Protein AF-A0A9P7QE46-F1 (afdb_monomer)

pLDDT: mean 83.98, std 10.81, range [43.94, 95.19]

Structure (mmCIF, N/CA/C/O backbone):
data_AF-A0A9P7QE46-F1
#
_entry.id   AF-A0A9P7QE46-F1
#
loop_
_atom_site.group_PDB
_atom_site.id
_atom_site.type_symbol
_atom_site.label_atom_id
_atom_site.label_alt_id
_atom_site.label_comp_id
_atom_site.label_asym_id
_atom_site.label_entity_id
_atom_site.label_seq_id
_atom_site.pdbx_PDB_ins_code
_atom_site.Cartn_x
_atom_site.Cartn_y
_atom_site.Cartn_z
_atom_site.occupancy
_atom_site.B_iso_or_equiv
_atom_site.auth_seq_id
_atom_site.auth_comp_id
_atom_site.auth_asym_id
_atom_site.auth_atom_id
_atom_site.pdbx_PDB_model_num
ATOM 1 N N . MET A 1 1 ? -11.532 -8.514 -9.002 1.00 81.81 1 MET A N 1
ATOM 2 C CA . MET A 1 1 ? -12.460 -8.693 -7.857 1.00 81.81 1 MET A CA 1
ATOM 3 C C . MET A 1 1 ? -13.743 -7.917 -8.138 1.00 81.81 1 MET A C 1
ATOM 5 O O . MET A 1 1 ? -13.725 -7.073 -9.024 1.00 81.81 1 MET A O 1
ATOM 9 N N . ARG A 1 2 ? -14.860 -8.191 -7.448 1.00 92.31 2 ARG A N 1
ATOM 10 C CA . ARG A 1 2 ? -16.078 -7.368 -7.577 1.00 92.31 2 ARG A CA 1
ATOM 11 C C . ARG A 1 2 ? -16.027 -6.225 -6.567 1.00 92.31 2 ARG A C 1
ATOM 13 O O . ARG A 1 2 ? -16.127 -6.478 -5.371 1.00 92.31 2 ARG A O 1
ATOM 20 N N . THR A 1 3 ? -15.909 -4.989 -7.047 1.00 91.62 3 THR A N 1
ATOM 21 C CA . THR A 1 3 ? -15.737 -3.793 -6.207 1.00 91.62 3 THR A CA 1
ATOM 22 C C . THR A 1 3 ? -16.854 -3.621 -5.172 1.00 91.62 3 THR A C 1
ATOM 24 O O . THR A 1 3 ? -16.573 -3.403 -3.998 1.00 91.62 3 THR A O 1
ATOM 27 N N . ASN A 1 4 ? -18.111 -3.842 -5.572 1.00 91.38 4 ASN A N 1
ATOM 28 C CA . ASN A 1 4 ? -19.266 -3.747 -4.669 1.00 91.38 4 ASN A CA 1
ATOM 29 C C . ASN A 1 4 ? -19.250 -4.799 -3.548 1.00 91.38 4 ASN A C 1
ATOM 31 O O . ASN A 1 4 ? -19.761 -4.548 -2.467 1.00 91.38 4 ASN A O 1
ATOM 35 N N . MET A 1 5 ? -18.682 -5.982 -3.795 1.00 92.12 5 MET A N 1
ATOM 36 C CA . MET A 1 5 ? -18.563 -7.017 -2.761 1.00 92.12 5 MET A CA 1
ATOM 37 C C . MET A 1 5 ? -17.366 -6.746 -1.850 1.00 92.12 5 MET A C 1
ATOM 39 O O . MET A 1 5 ? -17.446 -6.977 -0.650 1.00 92.12 5 MET A O 1
ATOM 43 N N . LEU A 1 6 ? -16.276 -6.202 -2.402 1.00 91.75 6 LEU A N 1
ATOM 44 C CA . LEU A 1 6 ? -15.109 -5.791 -1.623 1.00 91.75 6 LEU A CA 1
ATOM 45 C C . LEU A 1 6 ? -15.452 -4.660 -0.642 1.00 91.75 6 LEU A C 1
ATOM 47 O O . LEU A 1 6 ? -14.991 -4.689 0.494 1.00 91.75 6 LEU A O 1
ATOM 51 N N . SER A 1 7 ? -16.280 -3.692 -1.046 1.00 91.19 7 SER A N 1
ATOM 52 C CA . SER A 1 7 ? -16.717 -2.620 -0.143 1.00 91.19 7 SER A CA 1
ATOM 53 C C . SER A 1 7 ? -17.544 -3.153 1.027 1.00 91.19 7 SER A C 1
ATOM 55 O O . SER A 1 7 ? -17.304 -2.762 2.168 1.00 91.19 7 SER A O 1
ATOM 57 N N . VAL A 1 8 ? -18.461 -4.090 0.773 1.00 91.69 8 VAL A N 1
ATOM 58 C CA . VAL A 1 8 ? -19.237 -4.754 1.830 1.00 91.69 8 VAL A CA 1
ATOM 59 C C . VAL A 1 8 ? -18.325 -5.572 2.745 1.00 91.69 8 VAL A C 1
ATOM 61 O O . VAL A 1 8 ? -18.419 -5.434 3.960 1.00 91.69 8 VAL A O 1
ATOM 64 N N . ALA A 1 9 ? -17.392 -6.347 2.186 1.00 91.56 9 ALA A N 1
ATOM 65 C CA . ALA A 1 9 ? -16.442 -7.135 2.970 1.00 91.56 9 ALA A CA 1
ATOM 66 C C . ALA A 1 9 ? -15.581 -6.258 3.896 1.00 91.56 9 ALA A C 1
ATOM 68 O O . ALA A 1 9 ? -15.427 -6.573 5.071 1.00 91.56 9 ALA A O 1
ATOM 69 N N . LEU A 1 10 ? -15.077 -5.118 3.408 1.00 90.12 10 LEU A N 1
ATOM 70 C CA . LEU A 1 10 ? -14.319 -4.172 4.235 1.00 90.12 10 LEU A CA 1
ATOM 71 C C . LEU A 1 10 ? -15.167 -3.580 5.368 1.00 90.12 10 LEU A C 1
ATOM 73 O O . LEU A 1 10 ? -14.655 -3.389 6.468 1.00 90.12 10 LEU A O 1
ATOM 77 N N . LYS A 1 11 ? -16.457 -3.328 5.116 1.00 90.69 11 LYS A N 1
ATOM 78 C CA . LYS A 1 11 ? -17.399 -2.860 6.138 1.00 90.69 11 LYS A CA 1
ATOM 79 C C . LYS A 1 11 ? -17.632 -3.928 7.214 1.00 90.69 11 LYS A C 1
ATOM 81 O O . LYS A 1 11 ? -17.632 -3.601 8.395 1.00 90.69 11 LYS A O 1
ATOM 86 N N . ILE A 1 12 ? -17.797 -5.192 6.822 1.00 91.81 12 ILE A N 1
ATOM 87 C CA . ILE A 1 12 ? -17.964 -6.309 7.765 1.00 91.81 12 ILE A CA 1
ATOM 88 C C . ILE A 1 12 ? -16.716 -6.451 8.639 1.00 91.81 12 ILE A C 1
ATOM 90 O O . ILE A 1 12 ? -16.835 -6.383 9.855 1.00 91.81 12 ILE A O 1
ATOM 94 N N . VAL A 1 13 ? -15.525 -6.526 8.039 1.00 90.88 13 VAL A N 1
ATOM 95 C CA . VAL A 1 13 ? -14.254 -6.700 8.770 1.00 90.88 13 VAL A CA 1
ATOM 96 C C . VAL A 1 13 ? -13.992 -5.586 9.792 1.00 90.88 13 VAL A C 1
ATOM 98 O O . VAL A 1 13 ? -13.334 -5.819 10.802 1.00 90.88 13 VAL A O 1
ATOM 101 N N . GLU A 1 14 ? -14.466 -4.366 9.540 1.00 88.44 14 GLU A N 1
ATOM 102 C CA . GLU A 1 14 ? -14.232 -3.234 10.439 1.00 88.44 14 GLU A CA 1
ATOM 103 C C . GLU A 1 14 ? -15.283 -3.094 11.548 1.00 88.44 14 GLU A C 1
ATOM 105 O O . GLU A 1 14 ? -14.930 -2.771 12.684 1.00 88.44 14 GLU A O 1
ATOM 110 N N . PHE A 1 15 ? -16.564 -3.329 11.243 1.00 88.25 15 PHE A N 1
ATOM 111 C CA . PHE A 1 15 ? -17.663 -3.048 12.176 1.00 88.25 15 PHE A CA 1
ATOM 112 C C . PHE A 1 15 ? -18.254 -4.292 12.845 1.00 88.25 15 PHE A C 1
ATOM 114 O O . PHE A 1 15 ? -18.830 -4.179 13.927 1.00 88.25 15 PHE A O 1
ATOM 121 N N . HIS A 1 16 ? -18.122 -5.475 12.244 1.00 88.94 16 HIS A N 1
ATOM 122 C CA . HIS A 1 16 ? -18.592 -6.712 12.852 1.00 88.94 16 HIS A CA 1
ATOM 123 C C . HIS A 1 16 ? -17.515 -7.285 13.781 1.00 88.94 16 HIS A C 1
ATOM 125 O O . HIS A 1 16 ? -16.405 -7.595 13.356 1.00 88.94 16 HIS A O 1
ATOM 131 N N . ARG A 1 17 ? -17.845 -7.424 15.070 1.00 84.62 17 ARG A N 1
ATOM 132 C CA . ARG A 1 17 ? -16.999 -8.092 16.066 1.00 84.62 17 ARG A CA 1
ATOM 133 C C . ARG A 1 17 ? -17.721 -9.333 16.598 1.00 84.62 17 ARG A C 1
ATOM 135 O O . ARG A 1 17 ? -18.620 -9.166 17.425 1.00 84.62 17 ARG A O 1
ATOM 142 N N . PRO A 1 18 ? -17.339 -10.548 16.169 1.00 78.62 18 PRO A N 1
ATOM 143 C CA . PRO A 1 18 ? -17.993 -11.779 16.615 1.00 78.62 18 PRO A CA 1
ATOM 144 C C . PRO A 1 18 ? -17.725 -12.088 18.098 1.00 78.62 18 PRO A C 1
ATOM 146 O O . PRO A 1 18 ? -18.590 -12.629 18.783 1.00 78.62 18 PRO A O 1
ATOM 149 N N . ASP A 1 19 ? -16.573 -11.667 18.634 1.00 69.62 19 ASP A N 1
ATOM 150 C CA . ASP A 1 19 ? -16.172 -11.951 20.022 1.00 69.62 19 ASP A CA 1
ATOM 151 C C . ASP A 1 19 ? -17.057 -11.257 21.069 1.00 69.62 19 ASP A C 1
ATOM 153 O O . ASP A 1 19 ? -17.211 -11.740 22.188 1.00 69.62 19 ASP A O 1
ATOM 157 N N . GLY A 1 20 ? -17.681 -10.131 20.708 1.00 61.88 20 GLY A N 1
ATOM 158 C CA . GLY A 1 20 ? -18.562 -9.381 21.605 1.00 61.88 20 GLY A CA 1
ATOM 159 C C . GLY A 1 20 ? -19.960 -9.985 21.771 1.00 61.88 20 GLY A C 1
ATOM 160 O O . GLY A 1 20 ? -20.718 -9.502 22.608 1.00 61.88 20 GLY A O 1
ATOM 161 N N . GLN A 1 21 ? -20.319 -11.001 20.975 1.00 56.12 21 GLN A N 1
ATOM 162 C CA . GLN A 1 21 ? -21.690 -11.526 20.875 1.00 56.12 21 GLN A CA 1
ATOM 163 C C . GLN A 1 21 ? -21.881 -12.922 21.480 1.00 56.12 21 GLN A C 1
ATOM 165 O O . GLN A 1 21 ? -22.986 -13.459 21.470 1.00 56.12 21 GLN A O 1
ATOM 170 N N . MET A 1 22 ? -20.844 -13.480 22.112 1.00 51.22 22 MET A N 1
ATOM 171 C CA . MET A 1 22 ? -20.916 -14.757 22.841 1.00 51.22 22 MET A CA 1
ATOM 172 C C . MET A 1 22 ? -21.865 -14.735 24.062 1.00 51.22 22 MET A C 1
ATOM 174 O O . MET A 1 22 ? -22.043 -15.751 24.730 1.00 51.22 22 MET A O 1
ATOM 178 N N . SER A 1 23 ? -22.486 -13.591 24.355 1.00 50.75 23 SER A N 1
ATOM 179 C CA . SER A 1 23 ? -23.364 -13.334 25.499 1.00 50.75 23 SER A CA 1
ATOM 180 C C . SER A 1 23 ? -24.842 -13.107 25.133 1.00 50.75 23 SER A C 1
ATOM 182 O O . SER A 1 23 ? -25.623 -12.718 26.004 1.00 50.75 23 SER A O 1
ATOM 184 N N . SER A 1 24 ? -25.273 -13.362 23.887 1.00 53.66 24 SER A N 1
ATOM 185 C CA . SER A 1 24 ? -26.697 -13.273 23.530 1.00 53.66 24 SER A CA 1
ATOM 186 C C . SER A 1 24 ? -27.491 -14.479 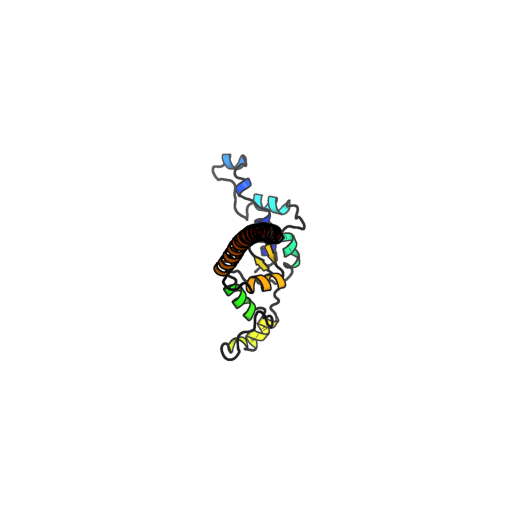24.068 1.00 53.66 24 SER A C 1
ATOM 188 O O . SER A 1 24 ? -27.291 -15.638 23.703 1.00 53.66 24 SER A O 1
ATOM 190 N N . THR A 1 25 ? -28.435 -14.193 24.966 1.00 51.66 25 THR A N 1
ATOM 191 C CA . THR A 1 25 ? -29.264 -15.159 25.713 1.00 51.66 25 THR A CA 1
ATOM 192 C C . THR A 1 25 ? -30.141 -16.062 24.834 1.00 51.66 25 THR A C 1
ATOM 194 O O . THR A 1 25 ? -30.612 -17.102 25.291 1.00 51.66 25 THR A O 1
ATOM 197 N N . THR A 1 26 ? -30.343 -15.712 23.561 1.00 51.31 26 THR A N 1
ATOM 198 C CA . THR A 1 26 ? -31.128 -16.494 22.591 1.00 51.31 26 THR A CA 1
ATOM 199 C C . THR A 1 26 ? -30.351 -17.694 22.030 1.00 51.31 26 THR A C 1
ATOM 201 O O . THR A 1 26 ? -30.944 -18.733 21.740 1.00 51.31 26 THR A O 1
ATOM 204 N N . ALA A 1 27 ? -29.020 -17.605 21.936 1.00 51.09 27 ALA A N 1
ATOM 205 C CA . ALA A 1 27 ? -28.170 -18.680 21.417 1.00 51.09 27 ALA A CA 1
ATOM 206 C C . ALA A 1 27 ? -27.994 -19.850 22.402 1.00 51.09 27 ALA A C 1
ATOM 208 O O . ALA A 1 27 ? -27.732 -20.981 22.000 1.00 51.09 27 ALA A O 1
ATOM 209 N N . GLN A 1 28 ? -28.195 -19.609 23.700 1.00 49.94 28 GLN A N 1
ATOM 210 C CA . GLN A 1 28 ? -28.092 -20.642 24.736 1.00 49.94 28 GLN A CA 1
ATOM 211 C C . GLN A 1 28 ? -29.280 -21.618 24.741 1.00 49.94 28 GLN A C 1
ATOM 213 O O . GLN A 1 28 ? -29.153 -22.718 25.271 1.00 49.94 28 GLN A O 1
ATOM 218 N N . GLN A 1 29 ? -30.417 -21.261 24.132 1.00 52.16 29 GLN A N 1
ATOM 219 C CA . GLN A 1 29 ? -31.629 -22.093 24.142 1.00 52.16 29 GLN A CA 1
ATOM 220 C C . GLN A 1 29 ? -31.712 -23.104 22.986 1.00 52.16 29 GLN A C 1
ATOM 222 O O . GLN A 1 29 ? -32.487 -24.051 23.075 1.00 52.16 29 GLN A O 1
ATOM 227 N N . SER A 1 30 ? -30.914 -22.943 21.922 1.00 54.59 30 SER A N 1
ATOM 228 C CA . SER A 1 30 ? -31.026 -23.769 20.704 1.00 54.59 30 SER A CA 1
ATOM 229 C C . SER A 1 30 ? -29.916 -24.813 20.530 1.00 54.59 30 SER A C 1
ATOM 231 O O . SER A 1 30 ? -29.906 -25.520 19.527 1.00 54.59 30 SER A O 1
ATOM 233 N N . GLY A 1 31 ? -28.956 -24.924 21.457 1.00 54.22 31 GLY A N 1
ATOM 234 C CA . GLY A 1 31 ? -27.822 -25.864 21.369 1.00 54.22 31 GLY A CA 1
ATOM 235 C C . GLY A 1 31 ? -26.808 -25.569 20.246 1.00 54.22 31 GLY A C 1
ATOM 236 O O . GLY A 1 31 ? -25.654 -25.979 20.340 1.00 54.22 31 GLY A O 1
ATOM 237 N N . ALA A 1 32 ? -27.204 -24.812 19.221 1.00 57.91 32 ALA A N 1
ATOM 238 C CA . ALA A 1 32 ? -26.347 -24.191 18.223 1.00 57.91 32 ALA A CA 1
ATOM 239 C C . ALA A 1 32 ? -26.005 -22.763 18.677 1.00 57.91 32 ALA A C 1
ATOM 241 O O . ALA A 1 32 ? -26.900 -21.931 18.829 1.00 57.91 32 ALA A O 1
ATOM 242 N N . GLY A 1 33 ? -24.721 -22.490 18.923 1.00 61.62 33 GLY A N 1
ATOM 243 C CA . GLY A 1 33 ? -24.240 -21.152 19.285 1.00 61.62 33 GLY A CA 1
ATOM 244 C C . GLY A 1 33 ? -24.592 -20.089 18.235 1.00 61.62 33 GLY A C 1
ATOM 245 O O . GLY A 1 33 ? -24.896 -20.417 17.086 1.00 61.62 33 GLY A O 1
ATOM 246 N N . ALA A 1 34 ? -24.554 -18.812 18.634 1.00 68.25 34 ALA A N 1
ATOM 247 C CA . ALA A 1 34 ? -24.868 -17.686 17.754 1.00 68.25 34 ALA A CA 1
ATOM 248 C C . ALA A 1 34 ? -24.023 -17.748 16.464 1.00 68.25 34 ALA A C 1
ATOM 250 O O . ALA A 1 34 ? -22.833 -18.074 16.533 1.00 68.25 34 ALA A O 1
ATOM 251 N N . PRO A 1 35 ? -24.603 -17.473 15.282 1.00 72.06 35 PRO A N 1
ATOM 252 C CA . PRO A 1 35 ? -23.873 -17.520 14.023 1.00 72.06 35 PRO A CA 1
ATOM 253 C C . PRO A 1 35 ? -22.841 -16.381 13.928 1.00 72.06 35 PRO A C 1
ATOM 255 O O . PRO A 1 35 ? -23.145 -15.286 13.470 1.00 72.06 35 PRO A O 1
ATOM 258 N N . THR A 1 36 ? -21.584 -16.672 14.263 1.00 82.38 36 THR A N 1
ATOM 259 C CA . THR A 1 36 ? -20.454 -15.715 14.262 1.00 82.38 36 THR A CA 1
ATOM 260 C C . THR A 1 36 ? -19.809 -15.468 12.892 1.00 82.38 36 THR A C 1
ATOM 262 O O . THR A 1 36 ? -18.746 -14.860 12.804 1.00 82.38 36 THR A O 1
ATOM 265 N N . HIS A 1 37 ? -20.402 -15.982 11.816 1.00 86.56 37 HIS A N 1
ATOM 266 C CA . HIS A 1 37 ? -19.839 -15.886 10.471 1.00 86.56 37 HIS A CA 1
ATOM 267 C C . HIS A 1 37 ? -20.267 -14.589 9.763 1.00 86.56 37 HIS A C 1
ATOM 269 O O . HIS A 1 37 ? -21.347 -14.065 10.011 1.00 86.56 37 HIS A O 1
ATOM 275 N N . ASP A 1 38 ? -19.474 -14.133 8.792 1.00 86.75 38 ASP A N 1
ATOM 276 C CA . ASP A 1 38 ? -19.658 -12.839 8.103 1.00 86.75 38 ASP A CA 1
ATOM 277 C C . ASP A 1 38 ? -20.973 -12.684 7.310 1.00 86.75 38 ASP A C 1
ATOM 279 O O . ASP A 1 38 ? -21.354 -11.573 6.944 1.00 86.75 38 ASP A O 1
ATOM 283 N N . LEU A 1 39 ? -21.664 -13.788 7.013 1.00 87.81 39 LEU A N 1
ATOM 284 C CA . LEU A 1 39 ? -22.957 -13.805 6.308 1.00 87.81 39 LEU A CA 1
ATOM 285 C C . LEU A 1 39 ? -24.161 -13.848 7.265 1.00 87.81 39 LEU A C 1
ATOM 287 O O . LEU A 1 39 ? -25.293 -14.007 6.807 1.00 87.81 39 LEU A O 1
ATOM 291 N N . SER A 1 40 ? -23.939 -13.732 8.576 1.00 88.94 40 SER A N 1
ATOM 292 C CA . SER A 1 40 ? -25.010 -13.794 9.563 1.00 88.94 40 SER A CA 1
ATOM 293 C C . SER A 1 40 ? -25.897 -12.547 9.533 1.00 88.94 40 SER A C 1
ATOM 295 O O . SER A 1 40 ? -25.485 -11.449 9.145 1.00 88.94 40 SER A O 1
ATOM 297 N N . ASP A 1 41 ? -27.140 -12.703 9.990 1.00 87.12 41 ASP A N 1
ATOM 298 C CA . ASP A 1 41 ? -28.064 -11.574 10.149 1.00 87.12 41 ASP A CA 1
ATOM 299 C C . ASP A 1 41 ? -27.530 -10.549 11.174 1.00 87.12 41 ASP A C 1
ATOM 301 O O . ASP A 1 41 ? -27.775 -9.348 11.068 1.00 87.12 41 ASP A O 1
ATOM 305 N N . GLU A 1 42 ? -26.714 -11.003 12.130 1.00 84.50 42 GLU A N 1
ATOM 306 C CA . GLU A 1 42 ? -26.011 -10.152 13.094 1.00 84.50 42 GLU A CA 1
ATOM 307 C C . GLU A 1 42 ? -24.939 -9.287 12.416 1.00 84.50 42 GLU A C 1
ATOM 309 O O . GLU A 1 42 ? -24.884 -8.079 12.661 1.00 84.50 42 GLU A O 1
ATOM 314 N N . ALA A 1 43 ? -24.128 -9.861 11.521 1.00 86.31 43 ALA A N 1
ATOM 315 C CA . ALA A 1 43 ? -23.160 -9.114 10.718 1.00 86.31 43 ALA A CA 1
ATOM 316 C C . ALA A 1 43 ? -23.852 -8.094 9.801 1.00 86.31 43 ALA A C 1
ATOM 318 O O . ALA A 1 43 ? -23.399 -6.950 9.665 1.00 86.31 43 ALA A O 1
ATOM 319 N N . TYR A 1 44 ? -24.998 -8.463 9.222 1.00 89.50 44 TYR A N 1
ATOM 320 C CA . TYR A 1 44 ? -25.799 -7.555 8.405 1.00 89.50 44 TYR A CA 1
ATOM 321 C C . TYR A 1 44 ? -26.348 -6.372 9.215 1.00 89.50 44 TYR A C 1
ATOM 323 O O . TYR A 1 44 ? -26.172 -5.222 8.810 1.00 89.50 44 TYR A O 1
ATOM 331 N N . LYS A 1 45 ? -26.959 -6.618 10.379 1.00 88.69 45 LYS A N 1
ATOM 332 C CA . LYS A 1 45 ? -27.464 -5.557 11.269 1.00 88.69 45 LYS A CA 1
ATOM 333 C C . LYS A 1 45 ? -26.338 -4.652 11.764 1.00 88.69 45 LYS A C 1
ATOM 335 O O . LYS A 1 45 ? -26.421 -3.435 11.613 1.00 88.69 45 LYS A O 1
ATOM 340 N N . ALA A 1 46 ? -25.241 -5.242 12.245 1.00 86.31 46 ALA A N 1
ATOM 341 C CA . ALA A 1 46 ? -24.080 -4.504 12.737 1.00 86.31 46 ALA A CA 1
ATOM 342 C C . ALA A 1 46 ? -23.495 -3.574 11.667 1.00 86.31 46 ALA A C 1
ATOM 344 O O . ALA A 1 46 ? -23.175 -2.423 11.947 1.00 86.31 46 ALA A O 1
ATOM 345 N N . THR A 1 47 ? -23.388 -4.041 10.422 1.00 88.62 47 THR A N 1
ATOM 346 C CA . THR A 1 47 ? -22.879 -3.208 9.328 1.00 88.62 47 THR A CA 1
ATOM 347 C C . THR A 1 47 ? -23.902 -2.210 8.811 1.00 88.62 47 THR A C 1
ATOM 349 O O . THR A 1 47 ? -23.508 -1.122 8.394 1.00 88.62 47 THR A O 1
ATOM 352 N N . ARG A 1 48 ? -25.197 -2.528 8.798 1.00 88.62 48 ARG A N 1
ATOM 353 C CA . ARG A 1 48 ? -26.251 -1.607 8.352 1.00 88.62 48 ARG A CA 1
ATOM 354 C C . ARG A 1 48 ? -26.360 -0.392 9.270 1.00 88.62 48 ARG A C 1
ATOM 356 O O . ARG A 1 48 ? -26.385 0.726 8.758 1.00 88.62 48 ARG A O 1
ATOM 363 N N . ASP A 1 49 ? -26.352 -0.626 10.577 1.00 85.94 49 ASP A N 1
ATOM 364 C CA . ASP A 1 49 ? -26.568 0.403 11.599 1.00 85.94 49 ASP A CA 1
ATOM 365 C C . ASP A 1 49 ? -25.259 1.088 12.041 1.00 85.94 49 ASP A C 1
ATOM 367 O O . ASP A 1 49 ? -25.279 2.052 12.807 1.00 85.94 49 ASP A O 1
ATOM 371 N N . ALA A 1 50 ? -24.107 0.630 11.535 1.00 83.00 50 ALA A N 1
ATOM 372 C CA . ALA A 1 50 ? -22.806 1.219 11.832 1.00 83.00 50 ALA A CA 1
ATOM 373 C C . ALA A 1 50 ? -22.712 2.688 11.389 1.00 83.00 50 ALA A C 1
ATOM 375 O O . ALA A 1 50 ? -22.812 3.019 10.201 1.00 83.00 50 ALA A O 1
ATOM 376 N N . ILE A 1 51 ? -22.402 3.557 12.353 1.00 80.69 51 ILE A N 1
ATOM 377 C CA . ILE A 1 51 ? -22.023 4.948 12.111 1.00 80.69 51 I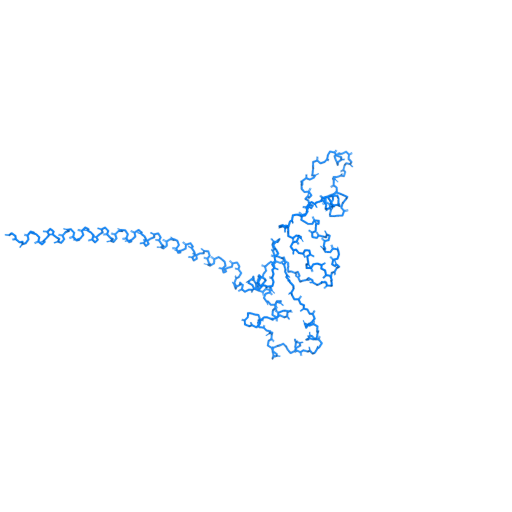LE A CA 1
ATOM 378 C C . ILE A 1 51 ? -20.582 4.958 11.596 1.00 80.69 51 ILE A C 1
ATOM 380 O O . ILE A 1 51 ? -19.632 4.668 12.324 1.00 80.69 51 ILE A O 1
ATOM 384 N N . VAL A 1 52 ? -20.416 5.286 10.317 1.00 82.31 52 VAL A N 1
ATOM 385 C CA . VAL A 1 52 ? -19.100 5.353 9.677 1.00 82.31 52 VAL A CA 1
ATOM 386 C C . VAL A 1 52 ? -18.433 6.674 10.057 1.00 82.31 52 VAL A C 1
ATOM 388 O O . VAL A 1 52 ? -18.756 7.719 9.495 1.00 82.31 52 VAL A O 1
ATOM 391 N N . SER A 1 53 ? -17.504 6.627 11.012 1.00 82.38 53 SER A N 1
ATOM 392 C CA . SER A 1 53 ? -16.637 7.768 11.329 1.00 82.38 53 SER A CA 1
ATOM 393 C C . SER A 1 53 ? -15.725 8.096 10.144 1.00 82.38 53 SER A C 1
ATOM 395 O O . SER A 1 53 ? -15.257 7.191 9.447 1.00 82.38 53 SER A O 1
ATOM 397 N N . SER A 1 54 ? -15.428 9.379 9.928 1.00 79.62 54 SER A N 1
ATOM 398 C CA . SER A 1 54 ? -14.503 9.838 8.881 1.00 79.62 54 SER A CA 1
ATOM 399 C C . SER A 1 54 ? -13.075 9.315 9.058 1.00 79.62 54 SER A C 1
ATOM 401 O O . SER A 1 54 ? -12.331 9.254 8.085 1.00 79.62 54 SER A O 1
ATOM 403 N N . ASP A 1 55 ? -12.706 8.916 10.277 1.00 82.62 55 ASP A N 1
ATOM 404 C CA . ASP A 1 55 ? -11.386 8.362 10.602 1.00 82.62 55 ASP A CA 1
ATOM 405 C C . ASP A 1 55 ? -11.291 6.835 10.396 1.00 82.62 55 ASP A C 1
ATOM 407 O O . ASP A 1 55 ? -10.225 6.240 10.509 1.00 82.62 55 ASP A O 1
ATOM 411 N N . SER A 1 56 ? -12.409 6.174 10.074 1.00 85.38 56 SER A N 1
ATOM 412 C CA . SER A 1 56 ? -12.423 4.727 9.821 1.00 85.38 56 SER A CA 1
ATOM 413 C C . SER A 1 56 ? -11.621 4.357 8.566 1.00 85.38 56 SER A C 1
ATOM 415 O O . SER A 1 56 ? -11.615 5.084 7.565 1.00 85.38 56 SER A O 1
ATOM 417 N N . ALA A 1 57 ? -10.978 3.187 8.579 1.00 84.50 57 ALA A N 1
ATOM 418 C CA . ALA A 1 57 ? -10.181 2.708 7.449 1.00 84.50 57 ALA A CA 1
ATOM 419 C C . ALA A 1 57 ? -11.060 2.495 6.204 1.00 84.50 57 ALA A C 1
ATOM 421 O O . ALA A 1 57 ? -10.647 2.771 5.075 1.00 84.50 57 ALA A O 1
ATOM 422 N N . TYR A 1 58 ? -12.303 2.049 6.398 1.00 88.25 58 TYR A N 1
ATOM 423 C CA . TYR A 1 58 ? -13.313 1.952 5.354 1.00 88.25 58 TYR A CA 1
ATOM 424 C C . TYR A 1 58 ? -13.672 3.321 4.773 1.00 88.25 58 TYR A C 1
ATOM 426 O O . TYR A 1 58 ? -13.759 3.438 3.551 1.00 88.25 58 TYR A O 1
ATOM 434 N N . ALA A 1 59 ? -13.854 4.362 5.597 1.00 87.81 59 ALA A N 1
ATOM 435 C CA . ALA A 1 59 ? -14.166 5.703 5.096 1.00 87.81 59 ALA A CA 1
ATOM 436 C C . ALA A 1 59 ? -13.053 6.253 4.201 1.00 87.81 59 ALA A C 1
ATOM 438 O O . ALA A 1 59 ? -13.348 6.803 3.142 1.00 87.81 59 ALA A O 1
ATOM 439 N N . GLN A 1 60 ? -11.795 6.043 4.587 1.00 88.06 60 GLN A N 1
ATOM 440 C CA . GLN A 1 60 ? -10.631 6.469 3.810 1.00 88.06 60 GLN A CA 1
ATOM 441 C C . GLN A 1 60 ? -10.489 5.690 2.489 1.00 88.06 60 GLN A C 1
ATOM 443 O O . GLN A 1 60 ? -10.096 6.262 1.475 1.00 88.06 60 GLN A O 1
ATOM 448 N N . LEU A 1 61 ? -10.852 4.400 2.461 1.00 88.19 61 LEU A N 1
ATOM 449 C CA . LEU A 1 61 ? -10.808 3.573 1.245 1.00 88.19 61 LEU A CA 1
ATOM 450 C C . LEU A 1 61 ? -12.018 3.751 0.328 1.00 88.19 61 LEU A C 1
ATOM 452 O O . LEU A 1 61 ? -11.905 3.516 -0.873 1.00 88.19 61 LEU A O 1
ATOM 456 N N . LYS A 1 62 ? -13.179 4.146 0.855 1.00 89.06 62 LYS A N 1
ATOM 457 C CA . LYS A 1 62 ? -14.441 4.222 0.104 1.00 89.06 62 LYS A CA 1
ATOM 458 C C . LYS A 1 62 ? -14.347 5.021 -1.208 1.00 89.06 62 LYS A C 1
ATOM 460 O O . LYS A 1 62 ? -14.887 4.525 -2.196 1.00 89.06 62 LYS A O 1
ATOM 465 N N . PRO A 1 63 ? -13.665 6.183 -1.283 1.00 88.00 63 PRO A N 1
ATOM 466 C CA . PRO A 1 63 ? -13.491 6.909 -2.543 1.00 88.00 63 PRO A CA 1
ATOM 467 C C . PRO A 1 63 ? -12.704 6.119 -3.594 1.00 88.00 63 PRO A C 1
ATOM 469 O O . PRO A 1 63 ? -12.939 6.284 -4.786 1.00 88.00 63 PRO A O 1
ATOM 472 N N . LEU A 1 64 ? -11.799 5.239 -3.158 1.00 86.19 64 LEU A N 1
ATOM 473 C CA . LEU A 1 64 ? -10.987 4.414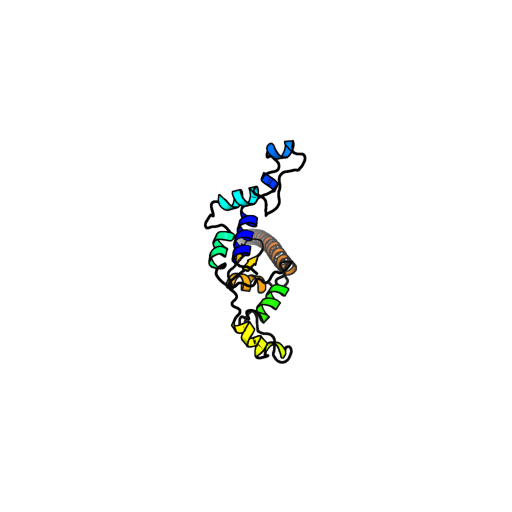 -4.049 1.00 86.19 64 LEU A CA 1
ATOM 474 C C . LEU A 1 64 ? -11.787 3.235 -4.618 1.00 86.19 64 LEU A C 1
ATOM 476 O O . LEU A 1 64 ? -11.443 2.724 -5.676 1.00 86.19 64 LEU A O 1
ATOM 480 N N . LEU A 1 65 ? -12.870 2.819 -3.947 1.00 87.62 65 LEU A N 1
ATOM 481 C CA . LEU A 1 65 ? -13.716 1.670 -4.296 1.00 87.62 65 LEU A CA 1
ATOM 482 C C . LEU A 1 65 ? -14.773 1.989 -5.369 1.00 87.62 65 LEU A C 1
ATOM 484 O O . LEU A 1 65 ? -15.882 1.457 -5.331 1.00 87.62 65 LEU A O 1
ATOM 488 N N . ILE A 1 66 ? -14.449 2.849 -6.334 1.00 89.56 66 ILE A N 1
ATOM 489 C CA . ILE A 1 66 ? -15.347 3.226 -7.430 1.00 89.56 66 ILE A CA 1
ATOM 490 C C . ILE A 1 66 ? -14.736 2.750 -8.749 1.00 89.56 66 ILE A C 1
ATOM 492 O O . ILE A 1 66 ? -13.624 3.127 -9.105 1.00 89.56 66 ILE A O 1
ATOM 496 N N . GLY A 1 67 ? -15.479 1.929 -9.495 1.00 89.50 67 GLY A N 1
ATOM 497 C CA . GLY A 1 67 ? -15.051 1.414 -10.798 1.00 89.50 67 GLY A CA 1
ATOM 498 C C . GLY A 1 67 ? -14.338 0.054 -10.746 1.00 89.50 67 GLY A C 1
ATOM 499 O O . GLY A 1 67 ? -14.426 -0.668 -9.745 1.00 89.50 67 GLY A O 1
ATOM 500 N N . PRO A 1 68 ? -13.701 -0.360 -11.857 1.00 91.12 68 PRO A N 1
ATOM 501 C CA . PRO A 1 68 ? -13.037 -1.653 -11.959 1.00 91.12 68 PRO A CA 1
ATOM 502 C C . PRO A 1 68 ? -11.713 -1.645 -11.189 1.00 91.12 68 PRO A C 1
ATOM 504 O O . PRO A 1 68 ? -10.785 -0.921 -11.537 1.00 91.12 68 PRO A O 1
ATOM 507 N N . LEU A 1 69 ? -11.620 -2.491 -10.161 1.00 91.38 69 LEU A N 1
ATOM 508 C CA . LEU A 1 69 ? -10.434 -2.603 -9.317 1.00 91.38 69 LEU A CA 1
ATOM 509 C C . LEU A 1 69 ? -9.800 -3.994 -9.366 1.00 91.38 69 LEU A C 1
ATOM 511 O O . LEU A 1 69 ? -10.472 -5.036 -9.361 1.00 91.38 69 LEU A O 1
ATOM 515 N N . ALA A 1 70 ? -8.472 -3.988 -9.321 1.00 91.38 70 ALA A N 1
ATOM 516 C CA . ALA A 1 70 ? -7.640 -5.153 -9.077 1.00 91.38 70 ALA A CA 1
ATOM 517 C C . ALA A 1 70 ? -6.867 -4.949 -7.769 1.00 91.38 70 ALA A C 1
ATOM 519 O O . ALA A 1 70 ? -6.451 -3.837 -7.457 1.00 91.38 70 ALA A O 1
ATOM 520 N N . ALA A 1 71 ? -6.690 -6.026 -7.007 1.00 91.12 71 ALA A N 1
ATOM 521 C CA . ALA A 1 71 ? -5.941 -6.012 -5.760 1.00 91.12 71 ALA A CA 1
ATOM 522 C C . ALA A 1 71 ? -4.754 -6.968 -5.877 1.00 91.12 71 ALA A C 1
ATOM 524 O O . ALA A 1 71 ? -4.922 -8.116 -6.295 1.00 91.12 71 ALA A O 1
ATOM 525 N N . LEU A 1 72 ? -3.574 -6.491 -5.488 1.00 92.31 72 LEU A N 1
ATOM 526 C CA . LEU A 1 72 ? -2.401 -7.320 -5.251 1.00 92.31 72 LEU A CA 1
ATOM 527 C C . LEU A 1 72 ? -2.361 -7.648 -3.757 1.00 92.31 72 LEU A C 1
ATOM 529 O O . LEU A 1 72 ? -2.195 -6.749 -2.936 1.00 92.31 72 LEU A O 1
ATOM 533 N N . VAL A 1 73 ? -2.531 -8.922 -3.409 1.00 93.00 73 VAL A N 1
ATOM 534 C CA . VAL A 1 73 ? -2.515 -9.381 -2.016 1.00 93.00 73 VAL A CA 1
ATOM 535 C C . VAL A 1 73 ? -1.226 -10.146 -1.762 1.00 93.00 73 VAL A C 1
ATOM 537 O O . VAL A 1 73 ? -0.916 -11.108 -2.461 1.00 93.00 73 VAL A O 1
ATOM 540 N N . LEU A 1 74 ? -0.486 -9.710 -0.748 1.00 90.44 74 LEU A N 1
ATOM 541 C CA . LEU A 1 74 ? 0.710 -10.378 -0.251 1.00 90.44 74 LEU A CA 1
ATOM 542 C C . LEU A 1 74 ? 0.351 -11.065 1.078 1.00 90.44 74 LEU A C 1
ATOM 544 O O . LEU A 1 74 ? -0.229 -10.401 1.938 1.00 90.44 74 LEU A O 1
ATOM 548 N N . PRO A 1 75 ? 0.678 -12.357 1.277 1.00 91.19 75 PRO A N 1
ATOM 549 C CA . PRO A 1 75 ? 0.341 -13.072 2.514 1.00 91.19 75 PRO A CA 1
ATOM 550 C C . PRO A 1 75 ? 1.008 -12.496 3.767 1.00 91.19 75 PRO A C 1
ATOM 552 O O . PRO A 1 75 ? 0.468 -12.596 4.862 1.00 91.19 75 PRO A O 1
ATOM 555 N N . ALA A 1 76 ? 2.189 -11.902 3.603 1.00 86.81 76 ALA A N 1
ATOM 556 C CA . ALA A 1 76 ? 2.951 -11.278 4.671 1.00 86.81 76 ALA A CA 1
ATOM 557 C C . ALA A 1 76 ? 3.494 -9.925 4.205 1.00 86.81 76 ALA A C 1
ATOM 559 O O . ALA A 1 76 ? 3.777 -9.726 3.018 1.00 86.81 76 ALA A O 1
ATOM 560 N N . VAL A 1 77 ? 3.673 -9.004 5.153 1.00 85.44 77 VAL A N 1
ATOM 561 C CA . VAL A 1 77 ? 4.274 -7.695 4.889 1.00 85.44 77 VAL A CA 1
ATOM 562 C C . VAL A 1 77 ? 5.771 -7.888 4.662 1.00 85.44 77 VAL A C 1
ATOM 564 O O . VAL A 1 77 ? 6.562 -7.990 5.595 1.00 85.44 77 VAL A O 1
ATOM 567 N N . SER A 1 78 ? 6.161 -7.978 3.393 1.00 87.06 78 SER A N 1
ATOM 568 C CA . SER A 1 78 ? 7.555 -8.096 2.980 1.00 87.06 78 SER A CA 1
ATOM 569 C C . SER A 1 78 ? 7.902 -6.956 2.020 1.00 87.06 78 SER A C 1
ATOM 571 O O . SER A 1 78 ? 7.500 -7.002 0.851 1.00 87.06 78 SER A O 1
ATOM 573 N N . PRO A 1 79 ? 8.653 -5.935 2.481 1.00 88.19 79 PRO A N 1
ATOM 574 C CA . PRO A 1 79 ? 9.056 -4.801 1.649 1.00 88.19 79 PRO A CA 1
ATOM 575 C C . PRO A 1 79 ? 9.792 -5.209 0.371 1.00 88.19 79 PRO A C 1
ATOM 577 O O . PRO A 1 79 ? 9.615 -4.577 -0.664 1.00 88.19 79 PRO A O 1
ATOM 580 N N . THR A 1 80 ? 10.559 -6.303 0.403 1.00 87.62 80 THR A N 1
ATOM 581 C CA . THR A 1 80 ? 11.299 -6.809 -0.763 1.00 87.62 80 THR A CA 1
ATOM 582 C C . THR A 1 80 ? 10.368 -7.313 -1.865 1.00 87.62 80 THR A C 1
ATOM 584 O O . THR A 1 80 ? 10.564 -6.987 -3.035 1.00 87.62 80 THR A O 1
ATOM 587 N N . HIS A 1 81 ? 9.322 -8.058 -1.498 1.00 89.88 81 HIS A N 1
ATOM 588 C CA . HIS A 1 81 ? 8.314 -8.538 -2.444 1.00 89.88 81 HIS A CA 1
ATOM 589 C C . HIS A 1 81 ? 7.438 -7.394 -2.956 1.00 89.88 81 HIS A C 1
ATOM 591 O O . HIS A 1 81 ? 7.106 -7.354 -4.140 1.00 89.88 81 HIS A O 1
ATOM 597 N N . LEU A 1 82 ? 7.113 -6.431 -2.090 1.00 89.81 82 LEU A N 1
ATOM 598 C CA . LEU A 1 82 ? 6.377 -5.231 -2.477 1.00 89.81 82 LEU A CA 1
ATOM 599 C C . LEU A 1 82 ? 7.186 -4.392 -3.475 1.00 89.81 82 LEU A C 1
ATOM 601 O O . LEU A 1 82 ? 6.659 -4.012 -4.516 1.00 89.81 82 LEU A O 1
ATOM 605 N N . ALA A 1 83 ? 8.473 -4.159 -3.209 1.00 89.06 83 ALA A N 1
ATOM 606 C CA . ALA A 1 83 ? 9.367 -3.437 -4.109 1.00 89.06 83 ALA A CA 1
ATOM 607 C C . ALA A 1 83 ? 9.458 -4.114 -5.481 1.00 89.06 83 ALA A C 1
ATOM 609 O O . ALA A 1 83 ? 9.344 -3.442 -6.502 1.00 89.06 83 ALA A O 1
ATOM 610 N N . ALA A 1 84 ? 9.605 -5.442 -5.514 1.00 89.94 84 ALA A N 1
ATOM 611 C CA . ALA A 1 84 ? 9.633 -6.208 -6.758 1.00 89.94 84 ALA A CA 1
ATOM 612 C C . ALA A 1 84 ? 8.302 -6.150 -7.529 1.00 89.94 84 ALA A C 1
ATOM 614 O O . ALA A 1 84 ? 8.297 -6.174 -8.757 1.00 89.94 84 ALA A O 1
ATOM 615 N N . ALA A 1 85 ? 7.166 -6.055 -6.836 1.00 92.19 85 ALA A N 1
ATOM 616 C CA . ALA A 1 85 ? 5.879 -5.853 -7.489 1.00 92.19 85 ALA A CA 1
ATOM 617 C C . ALA A 1 85 ? 5.730 -4.421 -8.033 1.00 92.19 85 ALA A C 1
ATOM 619 O O . ALA A 1 85 ? 5.245 -4.239 -9.150 1.00 92.19 85 ALA A O 1
ATOM 620 N N . LEU A 1 86 ? 6.181 -3.406 -7.285 1.00 90.75 86 LEU A N 1
ATOM 621 C CA . LEU A 1 86 ? 6.133 -2.004 -7.714 1.00 90.75 86 LEU A CA 1
ATOM 622 C C . LEU A 1 86 ? 7.037 -1.727 -8.919 1.00 90.75 86 LEU A C 1
ATOM 624 O O . LEU A 1 86 ? 6.623 -0.996 -9.813 1.00 90.75 86 LEU A O 1
ATOM 628 N N . THR A 1 87 ? 8.220 -2.344 -9.008 1.00 91.50 87 THR A N 1
ATOM 629 C CA . THR A 1 87 ? 9.105 -2.191 -10.181 1.00 91.50 87 THR A CA 1
ATOM 630 C C . THR A 1 87 ? 8.468 -2.689 -1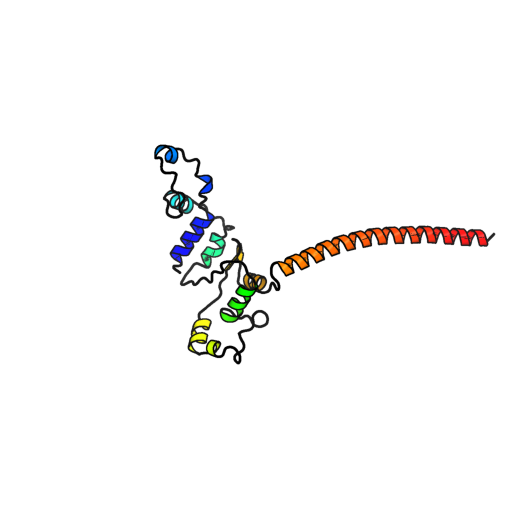1.480 1.00 91.50 87 THR A C 1
ATOM 632 O O . THR A 1 87 ? 8.848 -2.223 -12.553 1.00 91.50 87 THR A O 1
ATOM 635 N N . VAL A 1 88 ? 7.505 -3.614 -11.400 1.00 92.62 88 VAL A N 1
ATOM 636 C CA . VAL A 1 88 ? 6.799 -4.174 -12.561 1.00 92.62 88 VAL A CA 1
ATOM 637 C C . VAL A 1 88 ? 5.480 -3.451 -12.827 1.00 92.62 88 VAL A C 1
ATOM 639 O O . VAL A 1 88 ? 5.195 -3.109 -13.969 1.00 92.62 88 VAL A O 1
ATOM 642 N N . LEU A 1 89 ? 4.658 -3.242 -11.796 1.00 91.25 89 LEU A N 1
ATOM 643 C CA . LEU A 1 89 ? 3.284 -2.753 -11.955 1.00 91.25 89 LEU A CA 1
ATOM 644 C C . LEU A 1 89 ? 3.183 -1.227 -12.009 1.00 91.25 89 LEU A C 1
ATOM 646 O O . LEU A 1 89 ? 2.324 -0.702 -12.708 1.00 91.25 89 LEU A O 1
ATOM 650 N N . ALA A 1 90 ? 4.023 -0.518 -11.254 1.00 89.31 90 ALA A N 1
ATOM 651 C CA . ALA A 1 90 ? 3.976 0.937 -11.132 1.00 89.31 90 ALA A CA 1
ATOM 652 C C . ALA A 1 90 ? 5.398 1.499 -10.947 1.00 89.31 90 ALA A C 1
ATOM 654 O O . ALA A 1 90 ? 5.730 2.000 -9.868 1.00 89.31 90 ALA A O 1
ATOM 655 N N . PRO A 1 91 ? 6.265 1.386 -11.973 1.00 88.69 91 PRO A N 1
ATOM 656 C CA . PRO A 1 91 ? 7.656 1.800 -11.862 1.00 88.69 91 PRO A CA 1
ATOM 657 C C . PRO A 1 91 ? 7.758 3.308 -11.612 1.00 88.69 91 PRO A C 1
ATOM 659 O O . PRO A 1 91 ? 7.190 4.118 -12.345 1.00 88.69 91 PRO A O 1
ATOM 662 N N . VAL A 1 92 ? 8.531 3.689 -10.594 1.00 84.81 92 VAL A N 1
ATOM 663 C CA . VAL A 1 92 ? 8.818 5.088 -10.255 1.00 84.81 92 VAL A CA 1
ATOM 664 C C . VAL A 1 92 ? 10.298 5.343 -10.528 1.00 84.81 92 VAL A C 1
ATOM 666 O O . VAL A 1 92 ? 11.144 4.734 -9.859 1.00 84.81 92 VAL A O 1
ATOM 669 N N . PRO A 1 93 ? 10.652 6.233 -11.474 1.00 79.19 93 PRO A N 1
ATOM 670 C CA . PRO A 1 93 ? 12.046 6.490 -11.809 1.00 79.19 93 PRO A CA 1
ATOM 671 C C . PRO A 1 93 ? 12.834 6.930 -10.565 1.00 79.19 93 PRO A C 1
ATOM 673 O O . PRO A 1 93 ? 12.364 7.727 -9.755 1.00 79.19 93 PRO A O 1
ATOM 676 N N . GLY A 1 94 ? 14.026 6.360 -10.382 1.00 79.88 94 GLY A N 1
ATOM 677 C CA . GLY A 1 94 ? 14.912 6.626 -9.243 1.00 79.88 94 GLY A CA 1
ATOM 678 C C . GLY A 1 94 ? 14.670 5.750 -8.007 1.00 79.88 94 GLY A C 1
ATOM 679 O O . GLY A 1 94 ? 15.642 5.324 -7.390 1.00 79.88 94 GLY A O 1
ATOM 680 N N . LYS A 1 95 ? 13.415 5.424 -7.663 1.00 82.69 95 LYS A N 1
ATOM 681 C CA . LYS A 1 95 ? 13.096 4.569 -6.497 1.00 82.69 95 LYS A CA 1
ATOM 682 C C . LYS A 1 95 ? 12.894 3.104 -6.881 1.00 82.69 95 LYS A C 1
ATOM 684 O O . LYS A 1 95 ? 13.564 2.227 -6.345 1.00 82.69 95 LYS A O 1
ATOM 689 N N . PHE A 1 96 ? 12.007 2.858 -7.841 1.00 88.69 96 PHE A N 1
ATOM 690 C CA . PHE A 1 96 ? 11.659 1.530 -8.345 1.00 88.69 96 PHE A CA 1
ATOM 691 C C . PHE A 1 96 ? 11.895 1.510 -9.857 1.00 88.69 96 PHE A C 1
ATOM 693 O O . PHE A 1 96 ? 10.960 1.742 -10.628 1.00 88.69 96 PHE A O 1
ATOM 700 N N . PRO A 1 97 ? 13.152 1.312 -10.300 1.00 89.19 97 PRO A N 1
ATOM 701 C CA . PRO A 1 97 ? 13.465 1.320 -11.717 1.00 89.19 97 PRO A CA 1
ATOM 702 C C . PRO A 1 97 ? 12.770 0.147 -12.422 1.00 89.19 97 PRO A C 1
ATOM 704 O O . PRO A 1 97 ? 12.701 -0.950 -11.856 1.00 89.19 97 PRO A O 1
ATOM 707 N N . PRO A 1 98 ? 12.290 0.348 -13.661 1.00 90.12 98 PRO A N 1
ATOM 708 C CA . PRO A 1 98 ? 11.734 -0.741 -14.443 1.00 90.12 98 PRO A CA 1
ATOM 709 C C . PRO A 1 98 ? 12.804 -1.816 -14.704 1.00 90.12 98 PRO A C 1
ATOM 711 O O . PRO A 1 98 ? 14.001 -1.505 -14.785 1.00 90.12 98 PRO A O 1
ATOM 714 N N . PRO A 1 99 ? 12.399 -3.087 -14.852 1.00 91.25 99 PRO A N 1
ATOM 715 C CA . PRO A 1 99 ? 13.323 -4.188 -15.086 1.00 91.25 99 PRO A CA 1
ATOM 716 C C . PRO A 1 99 ? 14.120 -3.982 -16.378 1.00 91.25 99 PRO A C 1
ATOM 718 O O . PRO A 1 99 ? 13.586 -3.557 -17.396 1.00 91.25 99 PRO A O 1
ATOM 721 N N . ALA A 1 100 ? 15.413 -4.312 -16.364 1.00 91.25 100 ALA A N 1
ATOM 722 C CA . ALA A 1 100 ? 16.285 -4.074 -17.512 1.00 91.25 100 ALA A CA 1
ATOM 723 C C . ALA A 1 100 ? 15.879 -4.909 -18.741 1.00 91.25 100 ALA A C 1
ATOM 725 O O . ALA A 1 100 ? 15.789 -6.137 -18.667 1.00 91.25 100 ALA A O 1
ATOM 726 N N . ARG A 1 101 ? 15.771 -4.259 -19.909 1.00 89.12 101 ARG A N 1
ATOM 727 C CA . ARG A 1 101 ? 15.374 -4.885 -21.189 1.00 89.12 101 ARG A CA 1
ATOM 728 C C . ARG A 1 101 ? 16.213 -6.093 -21.591 1.00 89.12 101 ARG A C 1
ATOM 730 O O . ARG A 1 101 ? 15.684 -7.048 -22.145 1.00 89.12 101 ARG A O 1
ATOM 737 N N . ARG A 1 102 ? 17.511 -6.078 -21.277 1.00 90.94 102 ARG A N 1
ATOM 738 C CA . ARG A 1 102 ? 18.421 -7.193 -21.583 1.00 90.94 102 ARG A CA 1
ATOM 739 C C . ARG A 1 102 ? 18.128 -8.447 -20.752 1.00 90.94 102 ARG A C 1
ATOM 741 O O . ARG A 1 102 ? 18.327 -9.546 -21.250 1.00 90.94 102 ARG A O 1
ATOM 748 N N . LYS A 1 103 ? 17.691 -8.286 -19.498 1.00 91.69 103 LYS A N 1
ATOM 749 C CA . LYS A 1 103 ? 17.384 -9.405 -18.590 1.00 91.69 103 LYS A CA 1
ATOM 750 C C . LYS A 1 103 ? 15.932 -9.870 -18.719 1.00 91.69 103 LYS A C 1
ATOM 752 O O . LYS A 1 103 ? 15.667 -11.056 -18.571 1.00 91.69 103 LYS A O 1
ATOM 757 N N . HIS A 1 104 ? 15.013 -8.953 -19.019 1.00 91.56 104 HIS A N 1
ATOM 758 C CA . HIS A 1 104 ? 13.578 -9.227 -19.102 1.00 91.56 104 HIS A CA 1
ATOM 759 C C . HIS A 1 104 ? 12.994 -8.678 -20.413 1.00 91.56 104 HIS A C 1
ATOM 761 O O . HIS A 1 104 ? 12.294 -7.665 -20.396 1.00 91.56 104 HIS A O 1
ATOM 767 N N . PRO A 1 105 ? 13.262 -9.321 -21.566 1.00 91.94 105 PRO A N 1
ATOM 768 C CA . PRO A 1 105 ? 12.756 -8.846 -22.854 1.00 91.94 105 PRO A CA 1
ATOM 769 C C . PRO A 1 105 ? 11.222 -8.879 -22.926 1.00 91.94 105 PRO A C 1
ATOM 771 O O . PRO A 1 105 ? 10.630 -7.968 -23.494 1.00 91.94 105 PRO A O 1
ATOM 774 N N . GLY A 1 106 ? 10.581 -9.862 -22.279 1.00 92.44 106 GLY A N 1
ATOM 775 C CA . GLY A 1 106 ? 9.119 -10.006 -22.260 1.00 92.44 106 GLY A CA 1
ATOM 776 C C . GLY A 1 106 ? 8.375 -8.876 -21.542 1.00 92.44 106 GLY A C 1
ATOM 777 O O . GLY A 1 106 ? 7.222 -8.617 -21.856 1.00 92.44 106 GLY A O 1
ATOM 778 N N . TYR A 1 107 ? 9.038 -8.143 -20.640 1.00 91.94 107 TYR A N 1
ATOM 779 C CA . TYR A 1 107 ? 8.447 -6.943 -20.039 1.00 91.94 107 TYR A CA 1
ATOM 780 C C . TYR A 1 107 ? 8.196 -5.853 -21.091 1.00 91.94 107 TYR A C 1
ATOM 782 O O . TYR A 1 107 ? 7.237 -5.098 -20.989 1.00 91.94 107 TYR A O 1
ATOM 790 N N . TYR A 1 108 ? 9.036 -5.779 -22.126 1.00 93.31 108 TYR A N 1
ATOM 791 C CA . TYR A 1 108 ? 8.952 -4.777 -23.193 1.00 93.31 108 TYR A CA 1
ATOM 792 C C . TYR A 1 108 ? 8.153 -5.255 -24.409 1.00 93.31 108 TYR A C 1
ATOM 794 O O . TYR A 1 108 ? 8.182 -4.606 -25.454 1.00 93.31 108 TYR A O 1
ATOM 802 N N . ASP A 1 109 ? 7.453 -6.381 -24.290 1.00 95.19 109 ASP A N 1
ATOM 803 C CA . ASP A 1 109 ? 6.527 -6.842 -25.314 1.00 95.19 109 ASP A CA 1
ATOM 804 C C . ASP A 1 109 ? 5.349 -5.852 -25.445 1.00 95.19 109 ASP A C 1
ATOM 806 O O . ASP A 1 109 ? 4.820 -5.407 -24.417 1.00 95.19 109 ASP A O 1
ATOM 810 N N . PRO A 1 110 ? 4.909 -5.479 -26.664 1.00 93.75 110 PRO A N 1
ATOM 811 C CA . PRO A 1 110 ? 3.780 -4.570 -26.866 1.00 93.75 110 PRO A CA 1
ATOM 812 C C . PRO A 1 110 ? 2.511 -4.981 -26.115 1.00 93.75 110 PRO A C 1
ATOM 814 O O . PRO A 1 110 ? 1.790 -4.110 -25.631 1.00 93.75 110 PRO A O 1
ATOM 817 N N . ILE A 1 111 ? 2.226 -6.280 -25.977 1.00 94.50 111 ILE A N 1
ATOM 818 C CA . ILE A 1 111 ? 1.034 -6.747 -25.254 1.00 94.50 111 ILE A CA 1
ATOM 819 C C . ILE A 1 111 ? 1.163 -6.414 -23.762 1.00 94.50 111 ILE A C 1
ATOM 821 O O . ILE A 1 111 ? 0.231 -5.870 -23.166 1.00 94.50 111 ILE A O 1
ATOM 825 N N . CYS A 1 112 ? 2.333 -6.677 -23.175 1.00 92.62 112 CYS A N 1
ATOM 826 C CA . CYS A 1 112 ? 2.621 -6.382 -21.774 1.00 92.62 112 CYS A CA 1
ATOM 827 C C . CYS A 1 112 ? 2.583 -4.873 -21.495 1.00 92.62 112 CYS A C 1
ATOM 829 O O . CYS A 1 112 ? 1.882 -4.430 -20.588 1.00 92.62 112 CYS A O 1
ATOM 831 N N . GLN A 1 113 ? 3.252 -4.065 -22.320 1.00 92.06 113 GLN A N 1
ATOM 832 C CA . GLN A 1 113 ? 3.296 -2.608 -22.152 1.00 92.06 113 GLN A CA 1
ATOM 833 C C . GLN A 1 113 ? 1.914 -1.959 -22.282 1.00 92.06 113 GLN A C 1
ATOM 835 O O . GLN A 1 113 ? 1.551 -1.104 -21.476 1.00 92.06 113 GLN A O 1
ATOM 840 N N . ASN A 1 114 ? 1.097 -2.419 -23.234 1.00 94.31 114 ASN A N 1
ATOM 841 C CA . ASN A 1 114 ? -0.278 -1.943 -23.387 1.00 94.31 114 ASN A CA 1
ATOM 842 C C . ASN A 1 114 ?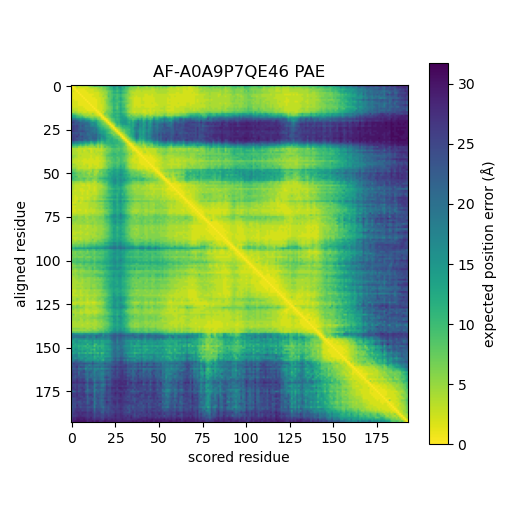 -1.171 -2.298 -22.190 1.00 94.31 114 ASN A C 1
ATOM 844 O O . ASN A 1 114 ? -2.128 -1.575 -21.907 1.00 94.31 114 ASN A O 1
ATOM 848 N N . ALA A 1 115 ? -0.902 -3.413 -21.507 1.00 91.81 115 ALA A N 1
ATOM 849 C CA . ALA A 1 115 ? -1.612 -3.783 -20.288 1.00 91.81 115 ALA A CA 1
ATOM 850 C C . ALA A 1 115 ? -1.136 -2.947 -19.091 1.00 91.81 115 ALA A C 1
ATOM 852 O O . ALA A 1 115 ? -1.965 -2.392 -18.373 1.00 91.81 115 ALA A O 1
ATOM 853 N N . LEU A 1 116 ? 0.181 -2.803 -18.912 1.00 91.19 116 LEU A N 1
ATOM 854 C CA . LEU A 1 116 ? 0.780 -2.021 -17.827 1.00 91.19 116 LEU A CA 1
ATOM 855 C C . LEU A 1 116 ? 0.376 -0.544 -17.889 1.00 91.19 116 LEU A C 1
ATOM 857 O O . LEU A 1 116 ? 0.048 0.035 -16.862 1.00 91.19 116 LEU A O 1
ATOM 861 N N . ALA A 1 117 ? 0.280 0.039 -19.088 1.00 90.12 117 ALA A N 1
ATOM 862 C CA . ALA A 1 117 ? -0.181 1.416 -19.276 1.00 90.12 117 ALA A CA 1
ATOM 863 C C . ALA A 1 117 ? -1.628 1.666 -18.798 1.00 90.12 117 ALA A C 1
ATOM 865 O O . ALA A 1 117 ? -2.018 2.813 -18.596 1.00 90.12 117 ALA A O 1
ATOM 866 N N . LYS A 1 118 ? -2.437 0.610 -18.625 1.00 92.25 118 LYS A N 1
ATOM 867 C CA . LYS A 1 118 ? -3.822 0.697 -18.132 1.00 92.25 118 LYS A CA 1
ATOM 868 C C . LYS A 1 118 ? -3.932 0.481 -16.624 1.00 92.25 118 LYS A C 1
ATOM 870 O O . LYS A 1 118 ? -5.004 0.693 -16.063 1.00 92.25 118 LYS A O 1
ATOM 875 N N . LEU A 1 119 ? -2.865 0.021 -15.974 1.00 91.44 119 LEU A N 1
ATOM 876 C CA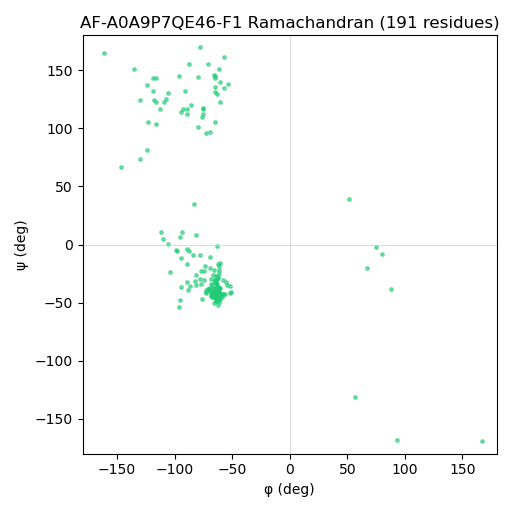 . LEU A 1 119 ? -2.842 -0.188 -14.535 1.00 91.44 119 LEU A CA 1
ATOM 877 C C . LEU A 1 119 ? -2.388 1.101 -13.853 1.00 91.44 119 LEU A C 1
ATOM 879 O O . LEU A 1 119 ? -1.262 1.552 -14.031 1.00 91.44 119 LEU A O 1
ATOM 883 N N . LEU A 1 120 ? -3.277 1.681 -13.050 1.00 90.69 120 LEU A N 1
ATOM 884 C CA . LEU A 1 120 ? -2.967 2.826 -12.204 1.00 90.69 120 LEU A CA 1
ATOM 885 C C . LEU A 1 120 ? -2.938 2.373 -10.745 1.00 90.69 120 LEU A C 1
ATOM 887 O O . LEU A 1 120 ? -3.926 1.847 -10.230 1.00 90.69 120 LEU A O 1
ATOM 891 N N . LEU A 1 121 ? -1.807 2.588 -10.075 1.00 90.75 121 LEU A N 1
ATOM 892 C CA . LEU A 1 121 ? -1.706 2.370 -8.637 1.00 90.75 121 LEU A CA 1
ATOM 893 C C . LEU A 1 121 ? -2.400 3.519 -7.904 1.00 90.75 121 LEU A C 1
ATOM 895 O O . LEU A 1 121 ? -1.928 4.650 -7.941 1.00 90.75 121 LEU A O 1
ATOM 899 N N . VAL A 1 122 ? -3.508 3.207 -7.238 1.00 89.50 122 VAL A N 1
ATOM 900 C CA . VAL A 1 122 ? -4.326 4.191 -6.514 1.00 89.50 122 VAL A CA 1
ATOM 901 C C . VAL A 1 122 ? -3.944 4.274 -5.032 1.00 89.50 122 VAL A C 1
ATOM 903 O O . VAL A 1 122 ? -3.962 5.346 -4.446 1.00 89.50 122 VAL A O 1
ATOM 906 N N . GLY A 1 123 ? -3.589 3.148 -4.412 1.00 90.31 123 GLY A N 1
ATOM 907 C CA . GLY A 1 123 ? -3.248 3.090 -2.992 1.00 90.31 123 GLY A CA 1
ATOM 908 C C . GLY A 1 123 ? -3.192 1.655 -2.484 1.00 90.31 123 GLY A C 1
ATOM 909 O O . GLY A 1 123 ? -3.232 0.701 -3.265 1.00 90.31 123 GLY A O 1
ATOM 910 N N . GLY A 1 124 ? -3.111 1.494 -1.168 1.00 90.56 124 GLY A N 1
ATOM 911 C CA . GLY A 1 124 ? -3.036 0.181 -0.541 1.00 90.56 124 GLY A CA 1
ATOM 912 C C . GLY A 1 124 ? -3.405 0.201 0.932 1.00 90.56 124 GLY A C 1
ATOM 913 O O . GLY A 1 124 ? -3.455 1.245 1.575 1.00 90.56 124 GLY A O 1
ATOM 914 N N . ARG A 1 125 ? -3.667 -0.986 1.473 1.00 90.69 125 ARG A N 1
ATOM 915 C CA . ARG A 1 125 ? -3.926 -1.199 2.897 1.00 90.69 125 ARG A CA 1
ATOM 916 C C . ARG A 1 125 ? -2.844 -2.111 3.453 1.00 90.69 125 ARG A C 1
ATOM 918 O O . ARG A 1 125 ? -2.660 -3.212 2.942 1.00 90.69 125 ARG A O 1
ATOM 925 N N . ILE A 1 126 ? -2.150 -1.658 4.490 1.00 89.88 126 ILE A N 1
ATOM 926 C CA . ILE A 1 126 ? -1.067 -2.395 5.149 1.00 89.88 126 ILE A CA 1
ATOM 927 C C . ILE A 1 126 ? -1.358 -2.362 6.648 1.00 89.88 126 ILE A C 1
ATOM 929 O O . ILE A 1 126 ? -1.573 -1.290 7.206 1.00 89.88 126 ILE A O 1
ATOM 933 N N . GLU A 1 127 ? -1.440 -3.536 7.281 1.00 85.50 127 GLU A N 1
ATOM 934 C CA . GLU A 1 127 ? -1.681 -3.675 8.732 1.00 85.50 127 GLU A CA 1
ATOM 935 C C . GLU A 1 127 ? -2.902 -2.884 9.242 1.00 85.50 127 GLU A C 1
ATOM 937 O O . GLU A 1 127 ? -2.889 -2.266 10.302 1.00 85.50 127 GLU A O 1
ATOM 942 N N . GLY A 1 128 ? -3.979 -2.862 8.451 1.00 82.62 128 GLY A N 1
ATOM 943 C CA . GLY A 1 128 ? -5.210 -2.146 8.804 1.00 82.62 128 GLY A CA 1
ATOM 944 C C . GLY A 1 128 ? -5.179 -0.636 8.551 1.00 82.62 128 GLY A C 1
ATOM 945 O O . GLY A 1 128 ? -6.235 -0.014 8.609 1.00 82.62 128 GLY A O 1
ATOM 946 N N . LYS A 1 129 ? -4.026 -0.061 8.194 1.00 87.25 129 LYS A N 1
ATOM 947 C CA . LYS A 1 129 ? -3.883 1.353 7.832 1.00 87.25 129 LYS A CA 1
ATOM 948 C C . LYS A 1 129 ? -3.941 1.545 6.323 1.00 87.25 129 LYS A C 1
ATOM 950 O O . LYS A 1 129 ? -3.475 0.701 5.553 1.00 87.25 129 LYS A O 1
ATOM 955 N N . VAL A 1 130 ? -4.526 2.660 5.907 1.00 90.44 130 VAL A N 1
ATOM 956 C CA . VAL A 1 130 ? -4.638 3.050 4.501 1.00 90.44 130 VAL A CA 1
ATOM 957 C C . VAL A 1 130 ? -3.431 3.898 4.134 1.00 90.44 130 VAL A C 1
ATOM 959 O O . VAL A 1 130 ? -3.070 4.823 4.856 1.00 90.44 130 VAL A O 1
ATOM 962 N N . PHE A 1 131 ? -2.803 3.572 3.013 1.00 90.75 131 PHE A N 1
ATOM 963 C CA . PHE A 1 131 ? -1.652 4.285 2.489 1.00 90.75 131 PHE A CA 1
ATOM 964 C C . PHE A 1 131 ? -1.925 4.747 1.060 1.00 90.75 131 PHE A C 1
ATOM 966 O O . PHE A 1 131 ? -2.445 3.999 0.227 1.00 90.75 131 PHE A O 1
ATOM 973 N N . ASP A 1 132 ? -1.520 5.981 0.785 1.00 90.00 132 ASP A N 1
ATOM 974 C CA . ASP A 1 132 ? -1.450 6.544 -0.560 1.00 90.00 132 ASP A CA 1
ATOM 975 C C . ASP A 1 132 ? -0.197 6.038 -1.303 1.00 90.00 132 ASP A C 1
ATOM 977 O O . ASP A 1 132 ? 0.703 5.442 -0.703 1.00 90.00 132 ASP A O 1
ATOM 981 N N . GLN A 1 133 ? -0.093 6.297 -2.605 1.00 88.19 133 GLN A N 1
ATOM 982 C CA . GLN A 1 133 ? 1.029 5.905 -3.456 1.00 88.19 133 GLN A CA 1
ATOM 983 C C . GLN A 1 133 ? 2.392 6.313 -2.869 1.00 88.19 133 GLN A C 1
ATOM 985 O O . GLN A 1 133 ? 3.344 5.530 -2.893 1.00 88.19 133 GLN A O 1
ATOM 990 N N . LEU A 1 134 ? 2.499 7.516 -2.295 1.00 87.94 134 LEU A N 1
ATOM 991 C CA . LEU A 1 134 ? 3.719 7.974 -1.620 1.00 87.94 134 LEU A CA 1
ATOM 992 C C . LEU A 1 134 ? 4.057 7.123 -0.388 1.00 87.94 134 LEU A C 1
ATOM 994 O O . LEU A 1 134 ? 5.223 6.782 -0.182 1.00 87.94 134 LEU A O 1
ATOM 998 N N . GLY A 1 135 ? 3.040 6.741 0.386 1.00 88.19 135 GLY A N 1
ATOM 999 C CA . GLY A 1 135 ? 3.178 5.853 1.537 1.00 88.19 135 GLY A CA 1
ATOM 1000 C C . GLY A 1 135 ? 3.619 4.448 1.127 1.00 88.19 135 GLY A C 1
ATOM 1001 O O . GLY A 1 135 ? 4.561 3.914 1.707 1.00 88.19 135 GLY A O 1
ATOM 1002 N N . LEU A 1 136 ? 3.027 3.880 0.072 1.00 88.75 136 LEU A N 1
ATOM 1003 C CA . LEU A 1 136 ? 3.451 2.580 -0.467 1.00 88.75 136 LEU A CA 1
ATOM 1004 C C . LEU A 1 136 ? 4.897 2.618 -0.960 1.00 88.75 136 LEU A C 1
ATOM 1006 O O . LEU A 1 136 ? 5.662 1.688 -0.705 1.00 88.75 136 LEU A O 1
ATOM 1010 N N . ASN A 1 137 ? 5.285 3.705 -1.628 1.00 88.94 137 ASN A N 1
ATOM 1011 C CA . ASN A 1 137 ? 6.654 3.887 -2.091 1.00 88.94 137 ASN A CA 1
ATOM 1012 C C . ASN A 1 137 ? 7.647 3.963 -0.927 1.00 88.94 137 ASN A C 1
ATOM 1014 O O . ASN A 1 137 ? 8.762 3.459 -1.047 1.00 88.94 137 ASN A O 1
ATOM 1018 N N . TRP A 1 138 ? 7.257 4.580 0.192 1.00 87.19 138 TRP A N 1
ATOM 1019 C CA . TRP A 1 138 ? 8.064 4.589 1.410 1.00 87.19 138 TRP A CA 1
ATOM 1020 C C . TRP A 1 138 ? 8.199 3.179 1.993 1.00 87.19 138 TRP A C 1
ATOM 1022 O O . TRP A 1 138 ? 9.327 2.723 2.172 1.00 87.19 138 TRP A O 1
ATOM 1032 N N . VAL A 1 139 ? 7.094 2.445 2.176 1.00 87.69 139 VAL A N 1
ATOM 1033 C CA . VAL A 1 139 ? 7.130 1.071 2.712 1.00 87.69 139 VAL A CA 1
ATOM 1034 C C . VAL A 1 139 ? 7.975 0.145 1.832 1.00 87.69 139 VAL A C 1
ATOM 1036 O O . VAL A 1 139 ? 8.789 -0.617 2.343 1.00 87.69 139 VAL A O 1
ATOM 1039 N N . GLY A 1 140 ? 7.847 0.241 0.506 1.00 86.00 140 GLY A N 1
ATOM 1040 C CA . GLY A 1 140 ? 8.652 -0.543 -0.436 1.00 86.00 140 GLY A CA 1
ATOM 1041 C C . GLY A 1 140 ? 10.131 -0.155 -0.475 1.00 86.00 140 GLY A C 1
ATOM 1042 O O . GLY A 1 140 ? 10.959 -0.943 -0.921 1.00 86.00 140 GLY A O 1
ATOM 1043 N N . SER A 1 141 ? 10.483 1.048 -0.015 1.00 84.94 141 SER A N 1
ATOM 1044 C CA . SER A 1 141 ? 11.875 1.507 0.040 1.00 84.94 141 SER A CA 1
ATOM 1045 C C . SER A 1 141 ? 12.625 1.038 1.289 1.00 84.94 141 SER A C 1
ATOM 1047 O O . SER A 1 141 ? 13.847 1.186 1.341 1.00 84.94 141 SER A O 1
ATOM 1049 N N . ILE A 1 142 ? 11.922 0.450 2.267 1.00 83.50 142 ILE A N 1
ATOM 1050 C CA . ILE A 1 142 ? 12.524 -0.108 3.482 1.00 83.50 142 ILE A CA 1
ATOM 1051 C C . ILE A 1 142 ? 13.413 -1.291 3.082 1.00 83.50 142 ILE A C 1
ATOM 1053 O O . ILE A 1 142 ? 12.939 -2.376 2.733 1.00 83.50 142 ILE A O 1
ATOM 1057 N N . LYS A 1 143 ? 14.729 -1.071 3.110 1.00 74.00 143 LYS A N 1
ATOM 1058 C CA . LYS A 1 143 ? 15.735 -2.105 2.849 1.00 74.00 143 LYS A CA 1
ATOM 1059 C C . LYS A 1 143 ? 15.914 -2.956 4.106 1.00 74.00 143 LYS A C 1
ATOM 1061 O O . LYS A 1 143 ? 15.832 -2.444 5.206 1.00 74.00 143 LYS A O 1
ATOM 1066 N N . GLY A 1 144 ? 16.139 -4.259 3.947 1.00 69.88 144 GLY A N 1
ATOM 1067 C CA . GLY A 1 144 ? 16.510 -5.152 5.059 1.00 69.88 144 GLY A CA 1
ATOM 1068 C C . GLY A 1 144 ? 15.392 -5.553 6.037 1.00 69.88 144 GLY A C 1
ATOM 1069 O O . GLY A 1 144 ? 15.633 -6.380 6.910 1.00 69.88 144 GLY A O 1
ATOM 1070 N N . GLY A 1 145 ? 14.159 -5.059 5.870 1.00 73.12 145 GLY A N 1
ATOM 1071 C CA . GLY A 1 145 ? 12.990 -5.540 6.618 1.00 73.12 145 GLY A CA 1
ATOM 1072 C C . GLY A 1 145 ? 13.157 -5.444 8.141 1.00 73.12 145 GLY A C 1
ATOM 1073 O O . GLY A 1 145 ? 13.552 -4.408 8.666 1.00 73.12 145 GLY A O 1
ATOM 1074 N N . VAL A 1 146 ? 12.847 -6.529 8.858 1.00 70.44 146 VAL A N 1
ATOM 1075 C CA . VAL A 1 146 ? 12.922 -6.577 10.331 1.00 70.44 146 VAL A CA 1
ATOM 1076 C C . VAL A 1 146 ? 14.359 -6.421 10.836 1.00 70.44 146 VAL A C 1
ATOM 1078 O O . VAL A 1 146 ? 14.569 -5.836 11.895 1.00 70.44 146 VAL A O 1
ATOM 1081 N N . ASP A 1 147 ? 15.351 -6.902 10.089 1.00 77.94 147 ASP A N 1
ATOM 1082 C CA . ASP A 1 147 ? 16.748 -6.851 10.524 1.00 77.94 147 ASP A CA 1
ATOM 1083 C C . ASP A 1 147 ? 17.333 -5.438 10.426 1.00 77.94 147 ASP A C 1
ATOM 1085 O O . ASP A 1 147 ? 18.129 -5.048 11.278 1.00 77.94 147 ASP A O 1
ATOM 1089 N N . ASP A 1 148 ? 16.870 -4.627 9.470 1.00 79.56 148 ASP A N 1
ATOM 1090 C CA . ASP A 1 148 ? 17.230 -3.206 9.418 1.00 79.56 148 ASP A CA 1
ATOM 1091 C C . ASP A 1 148 ? 16.534 -2.401 10.520 1.00 79.56 148 ASP A C 1
ATOM 1093 O O . ASP A 1 148 ? 17.152 -1.574 11.177 1.00 79.56 148 ASP A O 1
ATOM 1097 N N . LEU A 1 149 ? 15.268 -2.695 10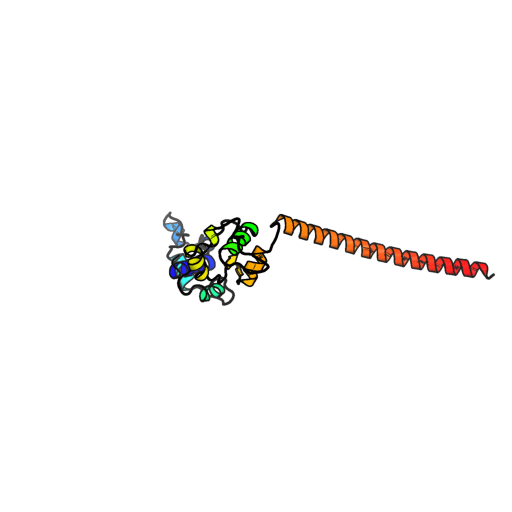.825 1.00 75.12 149 LEU A N 1
ATOM 1098 C CA . LEU A 1 149 ? 14.597 -2.062 11.967 1.00 75.12 149 LEU A CA 1
ATOM 1099 C C . LEU A 1 149 ? 15.265 -2.431 13.299 1.00 75.12 149 LEU A C 1
ATOM 1101 O O . LEU A 1 149 ? 15.381 -1.593 14.193 1.00 75.12 149 LEU A O 1
ATOM 1105 N N . ARG A 1 150 ? 15.754 -3.669 13.429 1.00 83.31 150 ARG A N 1
ATOM 1106 C CA . ARG A 1 150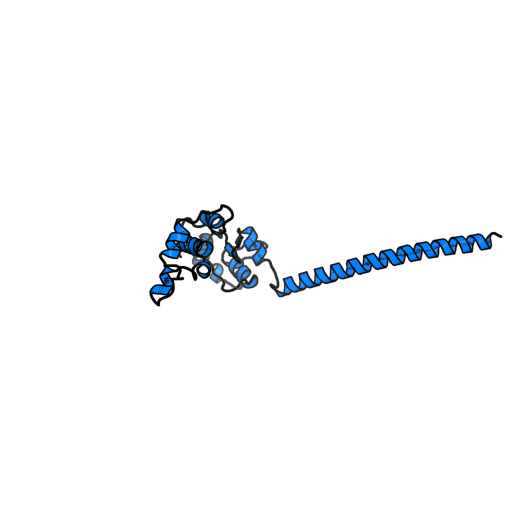 ? 16.557 -4.094 14.582 1.00 83.31 150 ARG A CA 1
ATOM 1107 C C . ARG A 1 150 ? 17.891 -3.360 14.637 1.00 83.31 150 ARG A C 1
ATOM 1109 O O . ARG A 1 150 ? 18.279 -2.938 15.720 1.00 83.31 150 ARG A O 1
ATOM 1116 N N . SER A 1 151 ? 18.572 -3.177 13.506 1.00 84.94 151 SER A N 1
ATOM 1117 C CA . SER A 1 151 ? 19.836 -2.432 13.457 1.00 84.94 151 SER A CA 1
ATOM 1118 C C . SER A 1 151 ? 19.634 -0.959 13.840 1.00 84.94 151 SER A C 1
ATOM 1120 O O . SER A 1 151 ? 20.397 -0.432 14.648 1.00 84.94 151 SER A O 1
ATOM 1122 N N . GLN A 1 152 ? 18.559 -0.325 13.362 1.00 82.81 152 GLN A N 1
ATOM 1123 C CA . GLN A 1 152 ? 18.179 1.042 13.721 1.00 82.81 152 GLN A CA 1
ATOM 1124 C C . GLN A 1 152 ? 17.853 1.160 15.213 1.00 82.81 152 GLN A C 1
ATOM 1126 O O . GLN A 1 152 ? 18.314 2.091 15.870 1.00 82.81 152 GLN A O 1
ATOM 1131 N N . LEU A 1 153 ? 17.116 0.197 15.775 1.00 85.69 153 LEU A N 1
ATOM 1132 C CA . LEU A 1 153 ? 16.829 0.162 17.207 1.00 85.69 153 LEU A CA 1
ATOM 1133 C C . LEU A 1 153 ? 18.107 -0.010 18.038 1.00 85.69 153 LEU A C 1
ATOM 1135 O O . LEU A 1 153 ? 18.277 0.691 19.031 1.00 85.69 153 LEU A O 1
ATOM 1139 N N . ILE A 1 154 ? 19.014 -0.903 17.629 1.00 89.50 154 ILE A N 1
ATOM 1140 C CA . ILE A 1 154 ? 20.315 -1.089 18.288 1.00 89.50 154 ILE A CA 1
ATOM 1141 C C . ILE A 1 154 ? 21.129 0.205 18.220 1.00 89.50 154 ILE A C 1
ATOM 1143 O O . ILE A 1 154 ? 21.684 0.614 19.234 1.00 89.50 154 ILE A O 1
ATOM 1147 N N . GLY A 1 155 ? 21.160 0.875 17.066 1.00 86.00 155 GLY A N 1
ATOM 1148 C CA . GLY A 1 155 ? 21.837 2.160 16.900 1.00 86.00 155 GLY A CA 1
ATOM 1149 C C . GLY A 1 155 ? 21.265 3.252 17.807 1.00 86.00 155 GLY A C 1
ATOM 1150 O O . GLY A 1 155 ? 22.027 3.958 18.461 1.00 86.00 155 GLY A O 1
ATOM 1151 N N . LEU A 1 156 ? 19.936 3.350 17.917 1.00 86.19 156 LEU A N 1
ATOM 1152 C CA . LEU A 1 156 ? 19.274 4.287 18.832 1.00 86.19 156 LEU A CA 1
ATOM 1153 C C . LEU A 1 156 ? 19.584 3.976 20.303 1.00 86.19 156 LEU A C 1
ATOM 1155 O O . LEU A 1 156 ? 19.865 4.890 21.077 1.00 86.19 156 LEU A O 1
ATOM 1159 N N . LEU A 1 157 ? 19.579 2.697 20.690 1.00 84.81 157 LEU A N 1
ATOM 1160 C CA . LEU A 1 157 ? 19.919 2.280 22.053 1.00 84.81 157 LEU A CA 1
ATOM 1161 C C . LEU A 1 157 ? 21.389 2.559 22.390 1.00 84.81 157 LEU A C 1
ATOM 1163 O O . LEU A 1 157 ? 21.694 3.036 23.482 1.00 84.81 157 LEU A O 1
ATOM 1167 N N . GLN A 1 158 ? 22.300 2.273 21.457 1.00 86.69 158 GLN A N 1
ATOM 1168 C CA . GLN A 1 158 ? 23.725 2.557 21.615 1.00 86.69 158 GLN A CA 1
ATOM 1169 C C . GLN A 1 158 ? 23.990 4.065 21.680 1.00 86.69 158 GLN A C 1
ATOM 1171 O O . GLN A 1 158 ? 24.783 4.494 22.514 1.00 86.69 158 GLN A O 1
ATOM 1176 N N . GLY A 1 159 ? 23.291 4.868 20.870 1.00 81.75 159 GLY A N 1
ATOM 1177 C CA . GLY A 1 159 ? 23.368 6.330 20.903 1.00 81.75 159 GLY A CA 1
ATOM 1178 C C . GLY A 1 159 ? 22.936 6.913 22.248 1.00 81.75 159 GLY A C 1
ATOM 1179 O O . GLY A 1 159 ? 23.674 7.695 22.834 1.00 81.75 159 GLY A O 1
ATOM 1180 N N . ALA A 1 160 ? 21.810 6.454 22.802 1.00 81.69 160 ALA A N 1
ATOM 1181 C CA . ALA A 1 160 ? 21.345 6.905 24.116 1.00 81.69 160 ALA A CA 1
ATOM 1182 C C . ALA A 1 160 ? 22.327 6.552 25.253 1.00 81.69 160 ALA A C 1
ATOM 1184 O O . ALA A 1 160 ? 22.529 7.344 26.174 1.00 81.69 160 ALA A O 1
ATOM 1185 N N . GLY A 1 161 ? 22.964 5.376 25.191 1.00 80.94 161 GLY A N 1
ATOM 1186 C CA . GLY A 1 161 ? 24.008 4.991 26.147 1.00 80.94 161 GLY A CA 1
ATOM 1187 C C . GLY A 1 161 ? 25.280 5.834 26.016 1.00 80.94 161 GLY A C 1
ATOM 1188 O O . GLY A 1 161 ? 25.882 6.208 27.024 1.00 80.94 161 GLY A O 1
ATOM 1189 N N . LEU A 1 162 ? 25.666 6.167 24.782 1.00 80.69 162 LEU A N 1
ATOM 1190 C CA . LEU A 1 162 ? 26.827 7.004 24.490 1.00 80.69 162 LEU A CA 1
ATOM 1191 C C . LEU A 1 162 ? 26.603 8.459 24.931 1.00 80.69 162 LEU A C 1
ATOM 1193 O O . LEU A 1 162 ? 27.495 9.041 25.540 1.00 80.69 162 LEU A O 1
ATOM 1197 N N . ASP A 1 163 ? 25.408 9.013 24.728 1.00 80.62 163 ASP A N 1
ATOM 1198 C CA . ASP A 1 163 ? 25.055 10.368 25.173 1.00 80.62 163 ASP A CA 1
ATOM 1199 C C . ASP A 1 163 ? 25.096 10.508 26.702 1.00 80.62 163 ASP A C 1
ATOM 1201 O O . ASP A 1 163 ? 25.611 11.498 27.227 1.00 80.62 163 ASP A O 1
ATOM 1205 N N . LEU A 1 164 ? 24.621 9.499 27.443 1.00 82.44 164 LEU A N 1
ATOM 1206 C CA . LEU A 1 164 ? 24.726 9.483 28.906 1.00 82.44 164 LEU A CA 1
ATOM 1207 C C . LEU A 1 164 ? 26.183 9.411 29.374 1.00 82.44 164 LEU A C 1
ATOM 1209 O O . LEU A 1 164 ? 26.568 10.144 30.287 1.00 82.44 164 LEU A O 1
ATOM 1213 N N . ALA A 1 165 ? 27.000 8.563 28.744 1.00 82.62 165 ALA A N 1
ATOM 1214 C CA . ALA A 1 165 ? 28.421 8.456 29.062 1.00 82.62 165 ALA A CA 1
ATOM 1215 C C . ALA A 1 165 ? 29.164 9.769 28.773 1.00 82.62 165 ALA A C 1
ATOM 1217 O O . ALA A 1 165 ? 29.914 10.238 29.625 1.00 82.62 165 ALA A O 1
ATOM 1218 N N . LEU A 1 166 ? 28.897 10.407 27.630 1.00 83.81 166 LEU A N 1
ATOM 1219 C CA . LEU A 1 166 ? 29.478 11.699 27.267 1.00 83.81 166 LEU A CA 1
ATOM 1220 C C . LEU A 1 166 ? 29.021 12.825 28.199 1.00 83.81 166 LEU A C 1
ATOM 1222 O O . LEU A 1 166 ? 29.825 13.686 28.551 1.00 83.81 166 LEU A O 1
ATOM 1226 N N . SER A 1 167 ? 27.762 12.819 28.642 1.00 86.75 167 SER A N 1
ATOM 1227 C CA . SER A 1 167 ? 27.277 13.796 29.620 1.00 86.75 167 SER A CA 1
ATOM 1228 C C . SER A 1 167 ? 27.973 13.631 30.973 1.00 86.75 167 SER A C 1
ATOM 1230 O O . SER A 1 167 ? 28.329 14.628 31.605 1.00 86.75 167 SER A O 1
ATOM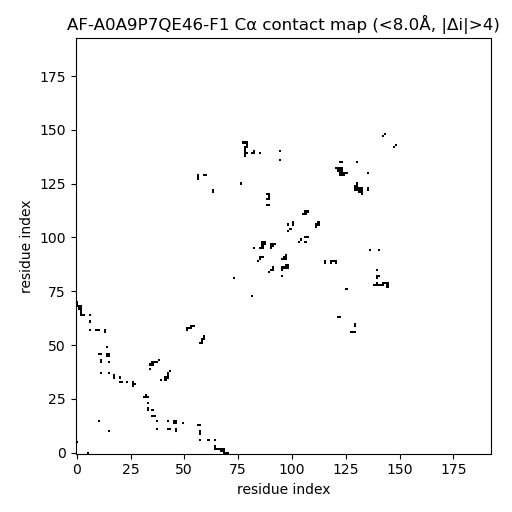 1232 N N . LEU A 1 168 ? 28.178 12.392 31.428 1.00 85.38 168 LEU A N 1
ATOM 1233 C CA . LEU A 1 168 ? 28.839 12.117 32.703 1.00 85.38 168 LEU A CA 1
ATOM 1234 C C . LEU A 1 168 ? 30.346 12.403 32.628 1.00 85.38 168 LEU A C 1
ATOM 1236 O O . LEU A 1 168 ? 30.900 13.024 33.533 1.00 85.38 168 LEU A O 1
ATOM 1240 N N . GLU A 1 169 ? 30.990 12.026 31.523 1.00 86.81 169 GLU A N 1
ATOM 1241 C CA . GLU A 1 169 ? 32.400 12.311 31.250 1.00 86.81 169 GLU A CA 1
ATOM 1242 C C . GLU A 1 169 ? 32.655 13.818 31.089 1.00 86.81 169 GLU A C 1
ATOM 1244 O O . GLU A 1 169 ? 33.642 14.349 31.602 1.00 86.81 169 GLU A O 1
ATOM 1249 N N . GLY A 1 170 ? 31.747 14.537 30.424 1.00 86.31 170 GLY A N 1
ATOM 1250 C CA . GLY A 1 170 ? 31.792 15.992 30.303 1.00 86.31 170 GLY A CA 1
ATOM 1251 C C . GLY A 1 170 ? 31.693 16.685 31.664 1.00 86.31 170 GLY A C 1
ATOM 1252 O O . GLY A 1 170 ? 32.463 17.605 31.943 1.00 86.31 170 GLY A O 1
ATOM 1253 N N . GLY A 1 171 ? 30.808 16.197 32.540 1.00 84.69 171 GLY A N 1
ATOM 1254 C CA . GLY A 1 171 ? 30.701 16.656 33.927 1.00 84.69 171 GLY A CA 1
ATOM 1255 C C . GLY A 1 171 ? 31.944 16.345 34.768 1.00 84.69 171 GLY A C 1
ATOM 1256 O O . GLY A 1 171 ? 32.407 17.195 35.526 1.00 84.69 171 GLY A O 1
ATOM 1257 N N . SER A 1 172 ? 32.542 15.159 34.617 1.00 85.06 172 SER A N 1
ATOM 1258 C CA . SER A 1 172 ? 33.759 14.807 35.359 1.00 85.06 172 SER A CA 1
ATOM 1259 C C . SER A 1 172 ? 34.986 15.575 34.870 1.00 85.06 172 SER A C 1
ATOM 1261 O O . SER A 1 172 ? 35.800 16.004 35.684 1.00 85.06 172 SER A O 1
ATOM 1263 N N . ARG A 1 173 ? 35.119 15.796 33.554 1.00 87.06 173 ARG A N 1
ATOM 1264 C CA . ARG A 1 173 ? 36.214 16.594 32.981 1.00 87.06 173 ARG A CA 1
ATOM 1265 C C . ARG A 1 173 ? 36.112 18.058 33.386 1.00 87.06 173 ARG A C 1
ATOM 1267 O O . ARG A 1 173 ? 37.135 18.652 33.703 1.00 87.06 173 ARG A O 1
ATOM 1274 N N . SER A 1 174 ? 34.911 18.639 33.408 1.00 84.88 174 SER A N 1
ATOM 1275 C CA . SER A 1 174 ? 34.735 20.033 33.830 1.00 84.88 174 SER A CA 1
ATOM 1276 C C . SER A 1 174 ? 35.052 20.228 35.315 1.00 84.88 174 SER A C 1
ATOM 1278 O O . SER A 1 174 ? 35.743 21.184 35.664 1.00 84.88 174 SER A O 1
ATOM 1280 N N . LEU A 1 175 ? 34.645 19.291 36.180 1.00 86.44 175 LEU A N 1
ATOM 1281 C CA . LEU A 1 175 ? 35.024 19.288 37.597 1.00 86.44 175 LEU A CA 1
ATOM 1282 C C . LEU A 1 175 ? 36.531 19.104 37.797 1.00 86.44 175 LEU A C 1
ATOM 1284 O O . LEU A 1 175 ? 37.132 19.811 38.603 1.00 86.44 175 LEU A O 1
ATOM 1288 N N . TRP A 1 176 ? 37.148 18.181 37.057 1.00 89.69 176 TRP A N 1
ATOM 1289 C CA . TRP A 1 176 ? 38.592 17.964 37.113 1.00 89.69 176 TRP A CA 1
ATOM 1290 C C . TRP A 1 176 ? 39.366 19.212 36.672 1.00 89.69 176 TRP A C 1
ATOM 1292 O O . TRP A 1 176 ? 40.258 19.651 37.390 1.00 89.69 176 TRP A O 1
ATOM 1302 N N . LEU A 1 177 ? 38.971 19.846 35.562 1.00 92.88 177 LEU A N 1
ATOM 1303 C CA . LEU A 1 177 ? 39.573 21.100 35.094 1.00 92.88 177 LEU A CA 1
ATOM 1304 C C . LEU A 1 177 ? 39.396 22.243 36.103 1.00 92.88 177 LEU A C 1
ATOM 1306 O O . LEU A 1 177 ? 40.310 23.043 36.279 1.00 92.88 177 LEU A O 1
ATOM 1310 N N . ALA A 1 178 ? 38.253 22.322 36.788 1.00 91.50 178 ALA A N 1
ATOM 1311 C CA . ALA A 1 178 ? 38.025 23.329 37.823 1.00 91.50 178 ALA A CA 1
ATOM 1312 C C . ALA A 1 178 ? 38.905 23.102 39.068 1.00 91.50 178 ALA A C 1
ATOM 1314 O O . ALA A 1 178 ? 39.444 24.060 39.624 1.00 91.50 178 ALA A O 1
ATOM 1315 N N . LEU A 1 179 ? 39.074 21.847 39.502 1.00 91.56 179 LEU A N 1
ATOM 1316 C CA . LEU A 1 179 ? 39.959 21.496 40.617 1.00 91.56 179 LEU A CA 1
ATOM 1317 C C . LEU A 1 179 ? 41.431 21.729 40.270 1.00 91.56 179 LEU A C 1
ATOM 1319 O O . LEU A 1 179 ? 42.153 22.304 41.082 1.00 91.56 179 LEU A O 1
ATOM 1323 N N . GLU A 1 180 ? 41.856 21.341 39.068 1.00 91.38 180 GLU A N 1
ATOM 1324 C CA . GLU A 1 180 ? 43.223 21.571 38.602 1.00 91.38 180 GLU A CA 1
ATOM 1325 C C . GLU A 1 180 ? 43.502 23.070 38.444 1.00 91.38 180 GLU A C 1
ATOM 1327 O O . GLU A 1 180 ? 44.528 23.549 38.911 1.00 91.38 180 GLU A O 1
ATOM 1332 N N . GLY A 1 181 ? 42.552 23.849 37.914 1.00 89.81 181 GLY A N 1
ATOM 1333 C CA . GLY A 1 181 ? 42.675 25.307 37.841 1.00 89.81 181 GLY A CA 1
ATOM 1334 C C . GLY A 1 181 ? 42.807 25.975 39.214 1.00 89.81 181 GLY A C 1
ATOM 1335 O O . GLY A 1 181 ? 43.579 26.921 39.377 1.00 89.81 181 GLY A O 1
ATOM 1336 N N . ARG A 1 182 ? 42.102 25.469 40.236 1.00 86.19 182 ARG A N 1
ATOM 1337 C CA . ARG A 1 182 ? 42.262 25.951 41.618 1.00 86.19 182 ARG A CA 1
ATOM 1338 C C . ARG A 1 182 ? 43.610 25.544 42.208 1.00 86.19 182 ARG A C 1
ATOM 1340 O O . ARG A 1 182 ? 44.214 26.329 42.934 1.00 86.19 182 ARG A O 1
ATOM 1347 N N . ARG A 1 183 ? 44.079 24.333 41.907 1.00 88.88 183 ARG A N 1
ATOM 1348 C CA . ARG A 1 183 ? 45.397 23.858 42.330 1.00 88.88 183 ARG A CA 1
ATOM 1349 C C . ARG A 1 183 ? 46.508 24.730 41.748 1.00 88.88 183 ARG A C 1
ATOM 1351 O O . ARG A 1 183 ? 47.337 25.202 42.511 1.00 88.88 183 ARG A O 1
ATOM 1358 N N . THR A 1 184 ? 46.488 25.006 40.443 1.00 87.62 184 THR A N 1
ATOM 1359 C CA . THR A 1 184 ? 47.509 25.851 39.804 1.00 87.62 184 THR A CA 1
ATOM 1360 C C . THR A 1 184 ? 47.523 27.267 40.373 1.00 87.62 184 THR A C 1
ATOM 1362 O O . THR A 1 184 ? 48.591 27.826 40.572 1.00 87.62 184 THR A O 1
ATOM 1365 N N . GLN A 1 185 ? 46.357 27.834 40.705 1.00 86.06 185 GLN A N 1
ATOM 1366 C CA . GLN A 1 185 ? 46.287 29.147 41.359 1.00 86.06 185 GLN A CA 1
ATOM 1367 C C . GLN A 1 185 ? 46.947 29.152 42.744 1.00 86.06 185 GLN A C 1
ATOM 1369 O O . GLN A 1 185 ? 47.632 30.112 43.076 1.00 86.06 185 GLN A O 1
ATOM 1374 N N . LEU A 1 186 ? 46.755 28.100 43.546 1.00 84.88 186 LEU A N 1
ATOM 1375 C CA . LEU A 1 186 ? 47.414 27.974 44.851 1.00 84.88 186 LEU A CA 1
ATOM 1376 C C . LEU A 1 186 ? 48.928 27.771 44.697 1.00 84.88 186 LEU A C 1
ATOM 1378 O O . LEU A 1 186 ? 49.696 28.463 45.354 1.00 84.88 186 LEU A O 1
ATOM 1382 N N . ASP A 1 187 ? 49.349 26.904 43.772 1.00 84.94 187 ASP A N 1
ATOM 1383 C CA . ASP A 1 187 ? 50.768 26.645 43.494 1.00 84.94 187 ASP A CA 1
ATOM 1384 C C . ASP A 1 187 ? 51.506 27.886 42.938 1.00 84.94 187 ASP A C 1
ATOM 1386 O O . ASP A 1 187 ? 52.725 27.995 43.092 1.00 84.94 187 ASP A O 1
ATOM 1390 N N . ASP A 1 188 ? 50.802 28.805 42.268 1.00 79.12 188 ASP A N 1
ATOM 1391 C CA . ASP A 1 188 ? 51.348 30.086 41.796 1.00 79.12 188 ASP A CA 1
ATOM 1392 C C . ASP A 1 188 ? 51.368 31.161 42.897 1.00 79.12 188 ASP A C 1
ATOM 1394 O O . ASP A 1 188 ? 52.275 31.995 42.911 1.00 79.12 188 ASP A O 1
ATOM 1398 N N . HIS A 1 189 ? 50.414 31.129 43.835 1.00 66.25 189 HIS A N 1
ATOM 1399 C CA . HIS A 1 189 ? 50.404 31.998 45.016 1.00 66.25 189 HIS A CA 1
ATOM 1400 C C . HIS A 1 189 ? 51.544 31.657 45.989 1.00 66.25 189 HIS A C 1
ATOM 1402 O O . HIS A 1 189 ? 52.245 32.563 46.429 1.00 66.25 189 HIS A O 1
ATOM 1408 N N . ASP A 1 190 ? 51.796 30.370 46.246 1.00 61.84 190 ASP A N 1
ATOM 1409 C CA . ASP A 1 190 ? 52.851 29.905 47.164 1.00 61.84 190 ASP A CA 1
ATOM 1410 C C . ASP A 1 190 ? 54.285 30.158 46.644 1.00 61.84 190 ASP A C 1
ATOM 1412 O O . ASP A 1 190 ? 55.252 29.989 47.382 1.00 61.84 190 ASP A O 1
ATOM 1416 N N . LYS A 1 191 ? 54.453 30.544 45.371 1.00 60.81 191 LYS A N 1
ATOM 1417 C CA . LYS A 1 191 ? 55.758 30.881 44.762 1.00 60.81 191 LYS A CA 1
ATOM 1418 C C . LYS A 1 191 ? 56.059 32.383 44.721 1.00 60.81 191 LYS A C 1
ATOM 1420 O O . LYS A 1 191 ? 57.136 32.754 44.253 1.00 60.81 191 LYS A O 1
ATOM 1425 N N . GLN A 1 192 ? 55.110 33.237 45.109 1.00 55.09 192 GLN A N 1
ATOM 1426 C CA . GLN A 1 192 ? 55.278 34.698 45.120 1.00 55.09 192 GLN A CA 1
ATOM 1427 C C . GLN A 1 192 ? 55.626 35.270 46.506 1.00 55.09 192 GLN A C 1
ATOM 1429 O O . GLN A 1 192 ? 55.930 36.462 46.581 1.00 55.09 192 GLN A O 1
ATOM 1434 N N . ASP A 1 193 ? 55.650 34.428 47.543 1.00 43.94 193 ASP A N 1
ATOM 1435 C CA . ASP A 1 193 ? 56.245 34.697 48.863 1.00 43.94 193 ASP A CA 1
ATOM 1436 C C . ASP A 1 193 ? 57.666 34.101 48.962 1.00 43.94 193 ASP A C 1
ATOM 1438 O O . ASP A 1 193 ? 58.528 34.728 49.625 1.00 43.94 193 ASP A O 1
#

Foldseek 3Di:
DQLVVVLLVLLLVQQQDLVVCQPPPVQVVPVHHDPSDCPDPSSVVRSVPDDDDCPAQSNVCVVVSPDDDDDDDDPDLDLQVLLVVCLLQPADPPQRPNDDCVVCVVCVPPVNVVVSVPRDDAWDADPNHTGGPVRSSVSSNDPPPPVVVVVVVVVVVVVVVVVVVCVVVVVVVVVVVVVVVVVVVVVVVVVVD

Radius of gyration: 30.64 Å; Cα contacts (8 Å, |Δi|>4): 134; chains: 1; bounding box: 88×61×76 Å

Solvent-accessible surface area (backbone atoms only — not comparable to full-atom values): 11524 Å² total; per-residue (Å²): 107,61,39,76,57,50,54,51,50,48,41,36,71,71,56,41,62,57,83,80,52,84,75,52,75,73,28,74,77,67,83,53,68,66,71,70,49,86,86,25,73,63,32,50,51,40,43,71,73,51,81,81,49,80,85,36,55,58,53,67,45,51,79,72,62,65,68,96,50,82,82,88,86,69,100,62,99,44,28,66,62,47,32,60,47,33,18,69,59,57,53,38,84,89,80,28,57,62,74,54,60,90,85,39,55,70,65,74,31,71,70,49,43,62,51,44,76,71,52,75,84,74,57,50,75,56,97,78,42,76,32,47,53,70,51,50,53,53,53,31,62,47,66,68,54,71,62,38,54,50,50,51,49,51,51,53,54,50,47,57,54,48,52,52,50,49,53,52,50,51,53,51,50,52,51,49,52,52,51,50,54,52,48,54,52,50,63,54,55,71,68,75,115

Organism: NCBI:txid1967640

Mean predicted aligned error: 12.01 Å

Sequence (193 aa):
MRTNMLSVALKIVEFHRPDGQMSSTTAQQSGAGAPTHDLSDEAYKATRDAIVSSDSAYAQLKPLLIGPLAALVLPAVSPTHLAAALTVLAPVPGKFPPPARRKHPGYYDPICQNALAKLLLVGGRIEGKVFDQLGLNWVGSIKGGVDDLRSQLIGLLQGAGLDLALSLEGGSRSLWLALEGRRTQLDDHDKQD

Nearest PDB structures (foldseek):
  6yws-assembly1_f  TM=8.823E-01  e=3.061E-10  Neurospora crassa OR74A

Secondary structure (DSSP, 8-state):
--HHHHHHHHHHHHH--GGGGTT-TTGGGSSSPP--STTSHHHHHHHHH----TTSHHHHHGGG-SSS------SS--HHHHHHHHHHHS-BTTTBPPPPTTT-GGGGSHHHHHHHTT-----EEETTEEE-HHHHHHHHH--SHHHHHHHHHHHHHHHHHHHHHHHHHHHHHHHHHHHHHHHHHHHHHTT--

InterPro domains:
  IPR043141 Large ribosomal subunit protein uL10-like domain superfamily [SSF160369] (113-183)
  IPR047865 Large ribosomal subunit protein uL10, bacteria/organella [PTHR11560] (54-192)
  IPR060106 Large ribosomal subunit protein uL10m, C-terminal, fungi [PF28227] (147-184)